Protein AF-A0A961C989-F1 (afdb_monomer_lite)

pLDDT: mean 87.4, std 11.3, range [44.47, 98.5]

Radius of gyration: 18.82 Å; chains: 1; bounding box: 36×38×52 Å

Secondary structure (DSSP, 8-state):
-EEEETTEEEE----PPPPGGGBHHHHHHTS---TT-HHHHHHHHHHHHH-SSSB-----GGGEEEETTEEEE---SPP-BB-TTS-B-S-HHHHHTTS-HHHHHHHHHHTHHHHHHHTTSHHHHHHHHHHHHHHTT-GGGHHHHHHHHTTT-SSPP-HHHHHHHHHHHHHHHHHHHHHHHHHHHHHHHTS-----SPPP-----

Foldseek 3Di:
DWDDDPPDTDDDDDDDDDDPCQQQLNVLVPDAAALVPLLLLVLLVCLLVAFDLFFFDQSASRQWGADPSDIDGHDPDDTFTADPVSHTPDDCVVVLVLFDPVCSVVCVVPPVSVVSSLRRDSLSSLLNNLLSCVLSVNVSNSVSSQSNNQVRDPPRDDPVSSVVCNVVVVVVVVVVLVRSVVVCCCCCPPVVHDNPDDRDDDRDD

Structure (mmCIF, N/CA/C/O backbone):
data_AF-A0A961C989-F1
#
_entry.id   AF-A0A961C989-F1
#
loop_
_atom_site.group_PDB
_atom_site.id
_atom_site.type_symbol
_atom_site.label_atom_id
_atom_site.label_alt_id
_atom_site.label_comp_id
_atom_site.label_asym_id
_atom_site.label_entity_id
_atom_site.label_seq_id
_atom_site.pdbx_PDB_ins_code
_atom_site.Cartn_x
_atom_site.Cartn_y
_atom_site.Cartn_z
_atom_site.occupancy
_atom_site.B_iso_or_equiv
_atom_site.auth_seq_id
_atom_site.auth_comp_id
_atom_site.auth_asym_id
_atom_site.auth_atom_id
_atom_site.pdbx_PDB_model_num
ATOM 1 N N . HIS A 1 1 ? -16.285 -19.530 11.565 1.00 51.91 1 HIS A N 1
ATOM 2 C CA . HIS A 1 1 ? -16.830 -20.284 12.720 1.00 51.91 1 HIS A CA 1
ATOM 3 C C . HIS A 1 1 ? -17.101 -19.344 13.883 1.00 51.91 1 HIS A C 1
ATOM 5 O O . HIS A 1 1 ? -16.385 -18.359 14.015 1.00 51.91 1 HIS A O 1
ATOM 11 N N . ILE A 1 2 ? -18.116 -19.632 14.699 1.00 50.09 2 ILE A N 1
ATOM 12 C CA . ILE A 1 2 ? -18.390 -18.920 15.951 1.00 50.09 2 ILE A CA 1
ATOM 13 C C . ILE A 1 2 ? -18.036 -19.863 17.101 1.00 50.09 2 ILE A C 1
ATOM 15 O O . ILE A 1 2 ? -18.570 -20.969 17.153 1.00 50.09 2 ILE A O 1
ATOM 19 N N . LEU A 1 3 ? -17.128 -19.448 17.984 1.00 51.12 3 LEU A N 1
ATOM 20 C CA . LEU A 1 3 ? -16.905 -20.122 19.263 1.00 51.12 3 LEU A CA 1
ATOM 21 C C . LEU A 1 3 ? -17.645 -19.335 20.346 1.00 51.12 3 LEU A C 1
ATOM 23 O O . LEU A 1 3 ? -17.429 -18.129 20.488 1.00 51.12 3 LEU A O 1
ATOM 27 N N . ASP A 1 4 ? -18.521 -20.028 21.067 1.00 44.47 4 ASP A N 1
ATOM 28 C CA . ASP A 1 4 ? -19.227 -19.505 22.232 1.00 44.47 4 ASP A CA 1
ATOM 29 C C . ASP A 1 4 ? -18.362 -19.770 23.472 1.00 44.47 4 ASP A C 1
ATOM 31 O O . ASP A 1 4 ? -18.303 -20.885 23.995 1.00 44.47 4 ASP A O 1
ATOM 35 N N . GLY A 1 5 ? -17.577 -18.771 23.873 1.00 48.69 5 GLY A N 1
ATOM 36 C CA . GLY A 1 5 ? -16.991 -18.752 25.211 1.00 48.69 5 GLY A CA 1
ATOM 37 C C . GLY A 1 5 ? -18.054 -18.239 26.171 1.00 48.69 5 GLY A C 1
ATOM 38 O O . GLY A 1 5 ? -18.804 -17.364 25.773 1.00 48.69 5 GLY A O 1
ATOM 39 N N . GLN A 1 6 ? -18.091 -18.734 27.412 1.00 55.41 6 GLN A N 1
ATOM 40 C CA . GLN A 1 6 ? -19.195 -18.611 28.388 1.00 55.41 6 GLN A CA 1
ATOM 41 C C . GLN A 1 6 ? -19.873 -17.225 28.581 1.00 55.41 6 GLN A C 1
ATOM 43 O O . GLN A 1 6 ? -20.916 -17.193 29.217 1.00 55.41 6 GLN A O 1
ATOM 48 N N . ASP A 1 7 ? -19.349 -16.126 28.014 1.00 62.22 7 ASP A N 1
ATOM 49 C CA . ASP A 1 7 ? -19.983 -14.797 27.940 1.00 62.22 7 ASP A CA 1
ATOM 50 C C . ASP A 1 7 ? -19.721 -14.005 26.623 1.00 62.22 7 ASP A C 1
ATOM 52 O O . ASP A 1 7 ? -20.137 -12.845 26.504 1.00 62.22 7 ASP A O 1
ATOM 56 N N . HIS A 1 8 ? -19.012 -14.556 25.623 1.00 57.50 8 HIS A N 1
ATOM 57 C CA . HIS A 1 8 ? -18.583 -13.829 24.415 1.00 57.50 8 HIS A CA 1
ATOM 58 C C . HIS A 1 8 ? -18.605 -14.685 23.136 1.00 57.50 8 HIS A C 1
ATOM 60 O O . HIS A 1 8 ? -17.952 -15.725 23.041 1.00 57.50 8 HIS A O 1
ATOM 66 N N . VAL A 1 9 ? -19.247 -14.146 22.097 1.00 73.25 9 VAL A N 1
ATOM 67 C CA . VAL A 1 9 ? -19.237 -14.676 20.727 1.00 73.25 9 VAL A CA 1
ATOM 68 C C . VAL A 1 9 ? -17.989 -14.179 19.996 1.00 73.25 9 VAL A C 1
ATOM 70 O O . VAL A 1 9 ? -17.842 -12.978 19.767 1.00 73.25 9 VAL A O 1
ATOM 73 N N . THR A 1 10 ? -17.100 -15.094 19.595 1.00 71.31 10 THR A N 1
ATOM 74 C CA . THR A 1 10 ? -15.957 -14.764 18.723 1.00 71.31 10 THR A CA 1
ATOM 75 C C . THR A 1 10 ? -16.182 -15.324 17.326 1.00 71.31 10 THR A C 1
ATOM 77 O O . THR A 1 10 ? -16.310 -16.537 17.153 1.00 71.31 10 THR A O 1
ATOM 80 N N . ALA A 1 11 ? -16.218 -14.442 16.327 1.00 68.69 11 ALA A N 1
ATOM 81 C CA . ALA A 1 11 ? -16.316 -14.818 14.923 1.00 68.69 11 ALA A CA 1
ATOM 82 C C . ALA A 1 11 ? -14.920 -14.974 14.303 1.00 68.69 11 ALA A C 1
ATOM 84 O O . ALA A 1 11 ? -14.061 -14.109 14.454 1.00 68.69 11 ALA A O 1
ATOM 85 N N . TYR A 1 12 ? -14.724 -16.068 13.569 1.00 68.62 12 TYR A N 1
ATOM 86 C CA . TYR A 1 12 ? -13.520 -16.347 12.791 1.00 68.62 12 TYR A CA 1
ATOM 87 C C . TYR A 1 12 ? -13.866 -16.472 11.312 1.00 68.62 12 TYR A C 1
ATOM 89 O O . TYR A 1 12 ? -14.785 -17.223 10.955 1.00 68.62 12 TYR A O 1
ATOM 97 N N . VAL A 1 13 ? -13.082 -15.802 10.469 1.00 68.19 13 VAL A N 1
ATOM 98 C CA . VAL A 1 13 ? -13.033 -16.064 9.028 1.00 68.19 13 VAL A CA 1
ATOM 99 C C . VAL A 1 13 ? -12.178 -17.309 8.817 1.00 68.19 13 VAL A C 1
ATOM 101 O O . VAL A 1 13 ? -11.058 -17.383 9.316 1.00 68.19 13 VAL A O 1
ATOM 104 N N . VAL A 1 14 ? -12.725 -18.305 8.121 1.00 74.50 14 VAL A N 1
ATOM 105 C CA . VAL A 1 14 ? -11.988 -19.508 7.719 1.00 74.50 14 VAL A CA 1
ATOM 106 C C . VAL A 1 14 ? -12.032 -19.595 6.210 1.00 74.50 14 VAL A C 1
ATOM 108 O O . VAL A 1 14 ? -13.108 -19.547 5.620 1.00 74.50 14 VAL A O 1
ATOM 111 N N . GLN A 1 15 ? -10.854 -19.712 5.613 1.00 70.69 15 GLN A N 1
ATOM 112 C CA . GLN A 1 15 ? -10.662 -19.858 4.180 1.00 70.69 15 GLN A CA 1
ATOM 113 C C . GLN A 1 15 ? -9.766 -21.073 3.909 1.00 70.69 15 GLN A C 1
ATOM 115 O O . GLN A 1 15 ? -8.996 -21.456 4.798 1.00 70.69 15 GLN A O 1
ATOM 120 N N . PRO A 1 16 ? -9.856 -21.693 2.719 1.00 75.00 16 PRO A N 1
ATOM 121 C CA . PRO A 1 16 ? -8.911 -22.722 2.306 1.00 75.00 16 PRO A CA 1
ATOM 122 C C . PRO A 1 16 ? -7.470 -22.228 2.438 1.00 75.00 16 PRO A C 1
ATOM 124 O O . PRO A 1 16 ? -7.172 -21.073 2.128 1.00 75.00 16 PRO A O 1
ATOM 127 N N . VAL A 1 17 ? -6.584 -23.109 2.899 1.00 78.06 17 VAL A N 1
ATOM 128 C CA . VAL A 1 17 ? -5.151 -22.816 2.941 1.00 78.06 17 VAL A CA 1
ATOM 129 C C . VAL A 1 17 ? -4.661 -22.730 1.500 1.00 78.06 17 VAL A C 1
ATOM 131 O O . VAL A 1 17 ? -4.827 -23.674 0.729 1.00 78.06 17 VAL A O 1
ATOM 134 N N . LEU A 1 18 ? -4.112 -21.576 1.137 1.00 82.69 18 LEU A N 1
ATOM 135 C CA . LEU A 1 18 ? -3.422 -21.383 -0.130 1.00 82.69 18 LEU A CA 1
ATOM 136 C C . LEU A 1 18 ? -1.988 -21.877 0.018 1.00 82.69 18 LEU A C 1
ATOM 138 O O . LEU A 1 18 ? -1.440 -21.859 1.121 1.00 82.69 18 LEU A O 1
ATOM 142 N N . ASP A 1 19 ? -1.402 -22.321 -1.088 1.00 89.19 19 ASP A N 1
ATOM 143 C CA . ASP A 1 19 ? -0.002 -22.720 -1.099 1.00 89.19 19 ASP A CA 1
ATOM 144 C C . ASP A 1 19 ? 0.877 -21.518 -0.730 1.00 89.19 19 ASP A C 1
ATOM 146 O O . ASP A 1 19 ? 0.801 -20.467 -1.372 1.00 89.19 19 ASP A O 1
ATOM 150 N N . SER A 1 20 ? 1.689 -21.654 0.317 1.00 88.88 20 SER A N 1
ATOM 151 C CA . SER A 1 20 ? 2.532 -20.565 0.806 1.00 88.88 20 SER A CA 1
ATOM 152 C C . SER A 1 20 ? 3.548 -20.110 -0.234 1.00 88.88 20 SER A C 1
ATOM 154 O O . SER A 1 20 ? 3.831 -18.919 -0.300 1.00 88.88 20 SER A O 1
ATOM 156 N N . GLU A 1 21 ? 4.041 -21.020 -1.079 1.00 92.62 21 GLU A N 1
ATOM 157 C CA . GLU A 1 21 ? 5.010 -20.688 -2.135 1.00 92.62 21 GLU A CA 1
ATOM 158 C C . GLU A 1 21 ? 4.393 -19.816 -3.236 1.00 92.62 21 GLU A C 1
ATOM 160 O O . GLU A 1 21 ? 5.104 -19.125 -3.960 1.00 92.62 21 GLU A O 1
ATOM 165 N N . SER A 1 22 ? 3.060 -19.794 -3.325 1.00 94.00 22 SER A N 1
ATOM 166 C CA . SER A 1 22 ? 2.324 -18.973 -4.286 1.00 94.00 22 SER A CA 1
ATOM 167 C C . SER A 1 22 ? 2.002 -17.561 -3.797 1.00 94.00 22 SER A C 1
ATOM 169 O O . SER A 1 22 ? 1.466 -16.755 -4.561 1.00 94.00 22 SER A O 1
ATOM 171 N N . LEU A 1 23 ? 2.287 -17.242 -2.531 1.00 95.00 23 LEU A N 1
ATOM 172 C CA . LEU A 1 23 ? 2.067 -15.905 -1.980 1.00 95.00 23 LEU A CA 1
ATOM 173 C C . LEU A 1 23 ? 3.038 -14.914 -2.622 1.00 95.00 23 LEU A C 1
ATOM 175 O O . LEU A 1 23 ? 4.223 -15.207 -2.758 1.00 95.00 23 LEU A O 1
ATOM 179 N N . GLY A 1 24 ? 2.560 -13.713 -2.953 1.00 95.75 24 GLY A N 1
ATOM 180 C CA . GLY A 1 24 ? 3.344 -12.687 -3.643 1.00 95.75 24 GLY A CA 1
ATOM 181 C C . GLY A 1 24 ? 4.754 -12.466 -3.071 1.00 95.75 24 GLY A C 1
ATOM 182 O O . GLY A 1 24 ? 5.709 -12.493 -3.848 1.00 95.75 24 GLY A O 1
ATOM 183 N N . PRO A 1 25 ? 4.935 -12.312 -1.741 1.00 96.12 25 PRO A N 1
ATOM 184 C CA . PRO A 1 25 ? 6.263 -12.168 -1.158 1.00 96.12 25 PRO A CA 1
ATOM 185 C C . PRO A 1 25 ? 7.167 -13.379 -1.410 1.00 96.12 25 PRO A C 1
ATOM 187 O O . PRO A 1 25 ? 8.328 -13.196 -1.754 1.00 96.12 25 PRO A O 1
ATOM 190 N N . GLU A 1 26 ? 6.650 -14.602 -1.266 1.00 96.25 26 GLU A N 1
ATOM 191 C CA . GLU A 1 26 ? 7.424 -15.835 -1.471 1.00 96.25 26 GLU A CA 1
ATOM 192 C C . GLU A 1 26 ? 7.796 -16.034 -2.941 1.00 96.25 26 GLU A C 1
ATOM 194 O O . GLU A 1 26 ? 8.931 -16.397 -3.246 1.00 96.25 26 GLU A O 1
ATOM 199 N N . VAL A 1 27 ? 6.894 -15.698 -3.865 1.00 96.62 27 VAL A N 1
ATOM 200 C CA . VAL A 1 27 ? 7.185 -15.708 -5.305 1.00 96.62 27 VAL A CA 1
ATOM 201 C C . VAL A 1 27 ? 8.369 -14.792 -5.622 1.00 96.62 27 VAL A C 1
ATOM 203 O O . VAL A 1 27 ? 9.297 -15.212 -6.308 1.00 96.62 27 VAL A O 1
ATOM 206 N N . LEU A 1 28 ? 8.382 -13.569 -5.079 1.00 97.19 28 LEU A N 1
ATOM 207 C CA . LEU A 1 28 ? 9.495 -12.635 -5.278 1.00 97.19 28 LEU A CA 1
ATOM 208 C C . LEU A 1 28 ? 10.781 -13.081 -4.563 1.00 97.19 28 LEU A C 1
ATOM 210 O O . LEU A 1 28 ? 11.864 -12.908 -5.114 1.00 97.19 28 LEU A O 1
ATOM 214 N N . ARG A 1 29 ? 10.699 -13.676 -3.363 1.00 96.50 29 ARG A N 1
ATOM 215 C CA . ARG A 1 29 ? 11.878 -14.211 -2.644 1.00 96.50 29 ARG A CA 1
ATOM 216 C C . ARG A 1 29 ? 12.577 -15.329 -3.416 1.00 96.50 29 ARG A C 1
ATOM 218 O O . ARG A 1 29 ? 13.791 -15.466 -3.304 1.00 96.50 29 ARG A O 1
ATOM 225 N N . ASN A 1 30 ? 11.821 -16.106 -4.186 1.00 95.75 30 ASN A N 1
ATOM 226 C CA . ASN A 1 30 ? 12.327 -17.244 -4.952 1.00 95.75 30 ASN A CA 1
ATOM 227 C C . ASN A 1 30 ? 12.752 -16.890 -6.389 1.00 95.75 30 ASN A C 1
ATOM 229 O O . ASN A 1 30 ? 13.141 -17.783 -7.140 1.00 95.75 30 ASN A O 1
ATOM 233 N N . CYS A 1 31 ? 12.697 -15.611 -6.773 1.00 95.81 31 CYS A N 1
ATOM 234 C CA . CYS A 1 31 ? 13.068 -15.129 -8.102 1.00 95.81 31 CYS A CA 1
ATOM 235 C C . CYS A 1 31 ? 14.134 -14.027 -8.024 1.00 95.81 31 CYS A C 1
ATOM 237 O O . CYS A 1 31 ? 14.336 -13.397 -6.985 1.00 95.81 31 CYS A O 1
ATOM 239 N N . GLU A 1 32 ? 14.799 -13.761 -9.147 1.00 97.06 32 GLU A N 1
ATOM 240 C CA . GLU A 1 32 ? 15.680 -12.598 -9.276 1.00 97.06 32 GLU A CA 1
ATOM 241 C C . GLU A 1 32 ? 14.869 -11.338 -9.628 1.00 97.06 32 GLU A C 1
ATOM 243 O O . GLU A 1 32 ? 13.898 -11.440 -10.385 1.00 97.06 32 GLU A O 1
ATOM 248 N N . PRO A 1 33 ? 15.252 -10.149 -9.117 1.00 98.00 33 PRO A N 1
ATOM 249 C CA . PRO A 1 33 ? 14.583 -8.898 -9.453 1.00 98.00 33 PRO A CA 1
ATOM 250 C C . PRO A 1 33 ? 14.550 -8.625 -10.961 1.00 98.00 33 PRO A C 1
ATOM 252 O O . PRO A 1 33 ? 15.584 -8.414 -11.591 1.00 98.00 33 PRO A O 1
ATOM 255 N N . ASP A 1 34 ? 13.344 -8.549 -11.517 1.00 98.00 34 ASP A N 1
ATOM 256 C CA . ASP A 1 34 ? 13.101 -8.241 -12.927 1.00 98.00 34 ASP A CA 1
ATOM 257 C C . ASP A 1 34 ? 11.863 -7.346 -13.064 1.00 98.00 34 ASP A C 1
ATOM 259 O O . ASP A 1 34 ? 10.804 -7.626 -12.503 1.00 98.00 34 ASP A O 1
ATOM 263 N N . ALA A 1 35 ? 11.993 -6.250 -13.813 1.00 97.00 35 ALA A N 1
ATOM 264 C CA . ALA A 1 35 ? 10.892 -5.328 -14.079 1.00 97.00 35 ALA A CA 1
ATOM 265 C C . ALA A 1 35 ? 9.811 -5.941 -14.986 1.00 97.00 35 ALA A C 1
ATOM 267 O O . ALA A 1 35 ? 8.672 -5.479 -14.961 1.00 97.00 35 ALA A O 1
ATOM 268 N N . GLU A 1 36 ? 10.155 -6.965 -15.773 1.00 97.44 36 GLU A N 1
ATOM 269 C CA . GLU A 1 36 ? 9.202 -7.744 -16.572 1.00 97.44 36 GLU A CA 1
ATOM 270 C C . GLU A 1 36 ? 8.579 -8.904 -15.794 1.00 97.44 36 GLU A C 1
ATOM 272 O O . GLU A 1 36 ? 7.777 -9.650 -16.361 1.00 97.44 36 GLU A O 1
ATOM 277 N N . HIS A 1 37 ? 8.930 -9.088 -14.514 1.00 97.50 37 HIS A N 1
ATOM 278 C CA . HIS A 1 37 ? 8.437 -10.227 -13.754 1.00 97.50 37 HIS A CA 1
ATOM 279 C C . HIS A 1 37 ? 6.893 -10.251 -13.775 1.00 97.50 37 HIS A C 1
ATOM 281 O O . HIS A 1 37 ? 6.266 -9.267 -13.357 1.00 97.50 37 HIS A O 1
ATOM 287 N N . PRO A 1 38 ? 6.254 -11.365 -14.195 1.00 96.75 38 PRO A N 1
ATOM 288 C CA . PRO A 1 38 ? 4.811 -11.417 -14.443 1.00 96.75 38 PRO A CA 1
ATOM 289 C C . PRO A 1 38 ? 3.942 -10.955 -13.269 1.00 96.75 38 PRO A C 1
ATOM 291 O O . PRO A 1 38 ? 2.926 -10.296 -13.476 1.00 96.75 38 PRO A O 1
ATOM 294 N N . LEU A 1 39 ? 4.363 -11.237 -12.030 1.00 97.19 39 LEU A N 1
ATOM 295 C CA . LEU A 1 39 ? 3.682 -10.753 -10.825 1.00 97.19 39 LEU A CA 1
ATOM 296 C C . LEU A 1 39 ? 3.631 -9.217 -10.745 1.00 97.19 39 LEU A C 1
ATOM 298 O O . LEU A 1 39 ? 2.568 -8.664 -10.477 1.00 97.19 39 LEU A O 1
ATOM 302 N N . LEU A 1 40 ? 4.748 -8.518 -10.989 1.00 97.62 40 LEU A N 1
ATOM 303 C CA . LEU A 1 40 ? 4.795 -7.054 -10.899 1.00 97.62 40 LEU A CA 1
ATOM 304 C C . LEU A 1 40 ? 3.919 -6.412 -11.971 1.00 97.62 40 LEU A C 1
ATOM 306 O O . LEU A 1 40 ? 3.135 -5.512 -11.672 1.00 97.62 40 LEU A O 1
ATOM 310 N N . VAL A 1 41 ? 4.028 -6.914 -13.204 1.00 97.19 41 VAL A N 1
ATOM 311 C CA . VAL A 1 41 ? 3.226 -6.454 -14.342 1.00 97.19 41 VAL A CA 1
ATOM 312 C C . VAL A 1 41 ? 1.741 -6.670 -14.057 1.00 97.19 41 VAL A C 1
ATOM 314 O O . VAL A 1 41 ? 0.947 -5.739 -14.171 1.00 97.19 41 VAL A O 1
ATOM 317 N N . ALA A 1 42 ? 1.361 -7.862 -13.590 1.00 97.06 42 AL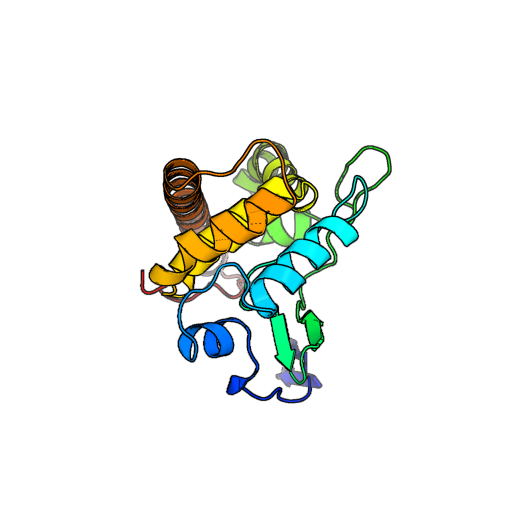A A N 1
ATOM 318 C CA . ALA A 1 42 ? -0.029 -8.177 -13.287 1.00 97.06 42 ALA A CA 1
ATOM 319 C C . ALA A 1 42 ? -0.598 -7.322 -12.143 1.00 97.06 42 ALA A C 1
ATOM 321 O O . ALA A 1 42 ? -1.768 -6.930 -12.209 1.00 97.06 42 ALA A O 1
ATOM 322 N N . ILE A 1 43 ? 0.192 -7.024 -11.103 1.00 97.31 43 ILE A N 1
ATOM 323 C CA . ILE A 1 43 ? -0.222 -6.122 -10.016 1.00 97.31 43 ILE A CA 1
ATOM 324 C C . ILE A 1 43 ? -0.423 -4.709 -10.565 1.00 97.31 43 ILE A C 1
ATOM 326 O O . ILE A 1 43 ? -1.488 -4.130 -10.349 1.00 97.31 43 ILE A O 1
ATOM 330 N N . ALA A 1 44 ? 0.543 -4.179 -11.321 1.00 97.50 44 ALA A N 1
ATOM 331 C CA . ALA A 1 44 ? 0.452 -2.847 -11.911 1.00 97.50 44 ALA A CA 1
ATOM 332 C C . ALA A 1 44 ? -0.787 -2.703 -12.810 1.00 97.50 44 ALA A C 1
ATOM 334 O O . ALA A 1 44 ? -1.588 -1.784 -12.626 1.00 97.50 44 ALA A O 1
ATOM 335 N N . ASP A 1 45 ? -1.025 -3.672 -13.693 1.00 96.75 45 ASP A N 1
ATOM 336 C CA . ASP A 1 45 ? -2.211 -3.715 -14.551 1.00 96.75 45 ASP A CA 1
ATOM 337 C C . ASP A 1 45 ? -3.517 -3.826 -13.753 1.00 96.75 45 ASP A C 1
ATOM 339 O O . ASP A 1 45 ? -4.560 -3.305 -14.156 1.00 96.75 45 ASP A O 1
ATOM 343 N N . SER A 1 46 ? -3.506 -4.540 -12.628 1.00 96.38 46 SER A N 1
ATOM 344 C CA . SER A 1 46 ? -4.687 -4.676 -11.768 1.00 96.38 46 SER A CA 1
ATOM 345 C C . SER A 1 46 ? -5.007 -3.375 -11.042 1.00 96.38 46 SER A C 1
ATOM 347 O O . SER A 1 46 ? -6.180 -3.015 -10.957 1.00 96.38 46 SER A O 1
ATOM 349 N N . VAL A 1 47 ? -3.989 -2.630 -10.603 1.00 96.75 47 VAL A N 1
ATOM 350 C CA . VAL A 1 47 ? -4.154 -1.295 -10.013 1.00 96.75 47 VAL A CA 1
ATOM 351 C C . VAL A 1 47 ? -4.792 -0.340 -11.018 1.00 96.75 47 VAL A C 1
ATOM 353 O O . VAL A 1 47 ? -5.811 0.265 -10.702 1.00 96.75 47 VAL A O 1
ATOM 356 N N . ILE A 1 48 ? -4.278 -0.258 -12.249 1.00 96.94 48 ILE A N 1
ATOM 357 C CA . ILE A 1 48 ? -4.842 0.630 -13.283 1.00 96.94 48 ILE A CA 1
ATOM 358 C C . ILE A 1 48 ? -6.288 0.273 -13.634 1.00 96.94 48 ILE A C 1
ATOM 360 O O . ILE A 1 48 ? -7.103 1.158 -13.869 1.00 96.94 48 ILE A O 1
ATOM 364 N N . ARG A 1 49 ? -6.621 -1.021 -13.681 1.00 95.56 49 ARG A N 1
ATOM 365 C CA . ARG A 1 49 ? -7.980 -1.473 -14.016 1.00 95.56 49 ARG A CA 1
ATOM 366 C C . ARG A 1 49 ? -8.988 -1.295 -12.883 1.00 95.56 49 ARG A C 1
ATOM 368 O O . ARG A 1 49 ? -10.182 -1.297 -13.161 1.00 95.56 49 ARG A O 1
ATOM 375 N N . THR A 1 50 ? -8.522 -1.207 -11.639 1.00 94.19 50 THR A N 1
ATOM 376 C CA . THR A 1 50 ? -9.390 -1.209 -10.452 1.00 94.19 50 THR A CA 1
ATOM 377 C C . THR A 1 50 ? -9.524 0.170 -9.828 1.00 94.19 50 THR A C 1
ATOM 379 O O . THR A 1 50 ? -10.590 0.498 -9.319 1.00 94.19 50 THR A O 1
ATOM 382 N N . CYS A 1 51 ? -8.461 0.968 -9.821 1.00 94.56 51 CYS A N 1
ATOM 383 C CA . CYS A 1 51 ? -8.463 2.261 -9.154 1.00 94.56 51 CYS A CA 1
ATOM 384 C C . CYS A 1 51 ? -9.087 3.334 -10.049 1.00 94.56 51 CYS A C 1
ATOM 386 O O . CYS A 1 51 ? -8.571 3.632 -11.127 1.00 94.56 51 CYS A O 1
ATOM 388 N N . ASP A 1 52 ? -10.179 3.931 -9.578 1.00 92.56 52 ASP A N 1
ATOM 389 C CA . ASP A 1 52 ? -10.866 5.041 -10.231 1.00 92.56 52 ASP A CA 1
ATOM 390 C C . ASP A 1 52 ? -11.472 6.012 -9.194 1.00 92.56 52 ASP A C 1
ATOM 392 O O . ASP A 1 52 ? -11.130 6.005 -8.011 1.00 92.56 52 ASP A O 1
ATOM 396 N N . GLU A 1 53 ? -12.367 6.903 -9.621 1.00 90.69 53 GLU A N 1
ATOM 397 C CA . GLU A 1 53 ? -13.006 7.880 -8.729 1.00 90.69 53 GLU A CA 1
ATOM 398 C C . GLU A 1 53 ? -13.845 7.239 -7.604 1.00 90.69 53 GLU A C 1
ATOM 400 O O . GLU A 1 53 ? -14.066 7.867 -6.562 1.00 90.69 53 GLU A O 1
ATOM 405 N N . ARG A 1 54 ? -14.299 5.998 -7.810 1.00 92.38 54 ARG A N 1
ATOM 406 C CA . ARG A 1 54 ? -15.269 5.251 -7.004 1.00 92.38 54 ARG A CA 1
ATOM 407 C C . ARG A 1 54 ? -14.697 3.997 -6.358 1.00 92.38 54 ARG A C 1
ATOM 409 O O . ARG A 1 54 ? -15.299 3.517 -5.395 1.00 92.38 54 ARG A O 1
ATOM 416 N N . THR A 1 55 ? -13.580 3.469 -6.839 1.00 93.00 55 THR A N 1
ATOM 417 C CA . THR A 1 55 ? -12.950 2.253 -6.315 1.00 93.00 55 THR A CA 1
ATOM 418 C C . THR A 1 55 ? -11.467 2.458 -6.041 1.00 93.00 55 THR A C 1
ATOM 420 O O . THR A 1 55 ? -10.752 3.110 -6.794 1.00 93.00 55 THR A O 1
ATOM 423 N N . GLY A 1 56 ? -11.003 1.894 -4.930 1.00 92.25 56 GLY A N 1
ATOM 424 C CA . GLY A 1 56 ? -9.595 1.821 -4.563 1.00 92.25 56 GLY A CA 1
ATOM 425 C C . GLY A 1 56 ? -9.151 0.386 -4.313 1.00 92.25 56 GLY A C 1
ATOM 426 O O . GLY A 1 56 ? -9.975 -0.530 -4.242 1.00 92.25 56 GLY A O 1
ATOM 427 N N . LEU A 1 57 ? -7.843 0.201 -4.169 1.00 92.62 57 LEU A N 1
ATOM 428 C CA . LEU A 1 57 ? -7.221 -1.109 -4.006 1.00 92.62 57 LEU A CA 1
ATOM 429 C C . LEU A 1 57 ? -6.028 -1.025 -3.051 1.00 92.62 57 LEU A C 1
ATOM 431 O O . LEU A 1 57 ? -5.142 -0.192 -3.237 1.00 92.62 57 LEU A O 1
ATOM 435 N N . ASP A 1 58 ? -5.965 -1.929 -2.072 1.00 92.94 58 ASP A N 1
ATOM 436 C CA . ASP A 1 58 ? -4.740 -2.162 -1.304 1.00 92.94 58 ASP A CA 1
ATOM 437 C C . ASP A 1 58 ? -3.879 -3.195 -2.038 1.00 92.94 58 ASP A C 1
ATOM 439 O O . ASP A 1 58 ? -4.088 -4.405 -1.921 1.00 92.94 58 ASP A O 1
ATOM 443 N N . ALA A 1 59 ? -2.926 -2.708 -2.829 1.00 94.62 59 ALA A N 1
ATOM 444 C CA . ALA A 1 59 ? -2.120 -3.531 -3.720 1.00 94.62 59 ALA A CA 1
ATOM 445 C C . ALA A 1 59 ? -0.848 -4.106 -3.077 1.00 94.62 59 ALA A C 1
ATOM 447 O O . ALA A 1 59 ? 0.017 -4.576 -3.816 1.00 94.62 59 ALA A O 1
ATOM 448 N N . GLN A 1 60 ? -0.711 -4.081 -1.745 1.00 94.75 60 GLN A N 1
ATOM 449 C CA . GLN A 1 60 ? 0.439 -4.669 -1.046 1.00 94.75 60 GLN A CA 1
ATOM 450 C C . GLN A 1 60 ? 0.740 -6.087 -1.530 1.00 94.75 60 GLN A C 1
ATOM 452 O O . GLN A 1 60 ? -0.170 -6.874 -1.783 1.00 94.75 60 GLN A O 1
ATOM 457 N N . VAL A 1 61 ? 2.027 -6.428 -1.656 1.00 95.69 61 VAL A N 1
ATOM 458 C CA . VAL A 1 61 ? 2.433 -7.687 -2.300 1.00 95.69 61 VAL A CA 1
ATOM 459 C C . VAL A 1 61 ? 1.888 -8.919 -1.560 1.00 95.69 61 VAL A C 1
ATOM 461 O O . VAL A 1 61 ? 1.567 -9.926 -2.186 1.00 95.69 61 VAL A O 1
ATOM 464 N N . SER A 1 62 ? 1.703 -8.821 -0.242 1.00 93.00 62 SER A N 1
ATOM 465 C CA . SER A 1 62 ? 1.127 -9.865 0.611 1.00 93.00 62 SER A CA 1
ATOM 466 C C . SER A 1 62 ? -0.377 -10.093 0.416 1.00 93.00 62 SER A C 1
ATOM 468 O O . SER A 1 62 ? -0.872 -11.145 0.818 1.00 93.00 62 SER A O 1
ATOM 470 N N . ASN A 1 63 ? -1.083 -9.189 -0.272 1.00 94.12 63 ASN A N 1
ATOM 471 C CA . ASN A 1 63 ? -2.491 -9.355 -0.646 1.00 94.12 63 ASN A CA 1
ATOM 472 C C . ASN A 1 63 ? -2.669 -10.133 -1.963 1.00 94.12 63 ASN A C 1
ATOM 474 O O . ASN A 1 63 ? -3.772 -10.181 -2.507 1.00 94.12 63 ASN A O 1
ATOM 478 N N . TRP A 1 64 ? -1.609 -10.733 -2.511 1.00 94.88 64 TRP A N 1
ATOM 479 C CA . TRP A 1 64 ? -1.664 -11.428 -3.795 1.00 94.88 64 TRP A CA 1
ATOM 480 C C . TRP A 1 64 ? -1.194 -12.874 -3.704 1.00 94.88 64 TRP A C 1
ATOM 482 O O . TRP A 1 64 ? -0.243 -13.207 -2.997 1.00 94.88 64 TRP A O 1
ATOM 492 N N . VAL A 1 65 ? -1.840 -13.724 -4.497 1.00 95.06 65 VAL A N 1
ATOM 493 C CA . VAL A 1 65 ? -1.351 -15.051 -4.876 1.00 95.06 65 VAL A CA 1
ATOM 494 C C . VAL A 1 65 ? -1.112 -15.094 -6.372 1.00 95.06 65 VAL A C 1
ATOM 496 O O . VAL A 1 65 ? -1.915 -14.579 -7.154 1.00 95.06 65 VAL A O 1
ATOM 499 N N . PHE A 1 66 ? -0.016 -15.734 -6.759 1.00 95.44 66 PHE A N 1
ATOM 500 C CA . PHE A 1 66 ? 0.395 -15.894 -8.140 1.00 95.44 66 PHE A CA 1
ATOM 501 C C . PHE A 1 66 ? 0.662 -17.369 -8.436 1.00 95.44 66 PHE A C 1
ATOM 503 O O . PHE A 1 66 ? 1.613 -17.963 -7.940 1.00 95.44 66 PHE A O 1
ATOM 510 N N . THR A 1 67 ? -0.218 -17.973 -9.232 1.00 90.44 67 THR A N 1
ATOM 511 C CA . THR A 1 67 ? -0.152 -19.392 -9.623 1.00 90.44 67 THR A CA 1
ATOM 512 C C . THR A 1 67 ? -0.519 -19.522 -11.088 1.00 90.44 67 THR A C 1
ATOM 514 O O . THR A 1 67 ? -1.520 -18.923 -11.482 1.00 90.44 67 THR A O 1
ATOM 517 N N . GLU A 1 68 ? 0.191 -20.347 -11.861 1.00 84.50 68 GLU A N 1
ATOM 518 C CA . GLU A 1 68 ? -0.160 -20.629 -13.268 1.00 84.50 68 GLU A CA 1
ATOM 519 C C . GLU A 1 68 ? -0.357 -19.341 -14.097 1.00 84.50 68 GLU A C 1
ATOM 521 O O . GLU A 1 68 ? -1.329 -19.210 -14.841 1.00 84.50 68 GLU A O 1
ATOM 526 N N . ASP A 1 69 ? 0.508 -18.344 -13.880 1.00 82.56 69 ASP A N 1
ATOM 527 C CA . ASP A 1 69 ? 0.431 -17.005 -14.486 1.00 82.56 69 ASP A CA 1
ATOM 528 C C . ASP A 1 69 ? -0.884 -16.246 -14.223 1.00 82.56 69 ASP A C 1
ATOM 530 O O . ASP A 1 69 ? -1.265 -15.325 -14.951 1.00 82.56 69 ASP A O 1
ATOM 534 N N . ARG A 1 70 ? -1.604 -16.615 -13.159 1.00 89.75 70 ARG A N 1
ATOM 535 C CA . ARG A 1 70 ? -2.836 -15.956 -12.723 1.00 89.75 70 ARG A CA 1
ATOM 536 C C . ARG A 1 70 ? -2.639 -15.268 -11.388 1.00 89.75 70 ARG A C 1
ATOM 538 O O . ARG A 1 70 ? -2.303 -15.900 -10.386 1.00 89.75 70 ARG A O 1
ATOM 545 N N . LEU A 1 71 ? -2.963 -13.981 -11.382 1.00 94.75 71 LEU A N 1
ATOM 546 C CA . LEU A 1 71 ? -3.015 -13.160 -10.185 1.00 94.75 71 LEU A CA 1
ATOM 547 C C . LEU A 1 71 ? -4.371 -13.319 -9.484 1.00 94.75 71 LEU A C 1
ATOM 549 O O . LEU A 1 71 ? -5.426 -13.206 -10.113 1.00 94.75 71 LEU A O 1
ATOM 553 N N . ARG A 1 72 ? -4.347 -13.571 -8.176 1.00 93.25 72 ARG A N 1
ATOM 554 C CA . ARG A 1 72 ? -5.533 -13.643 -7.315 1.00 93.25 72 ARG A CA 1
ATOM 555 C C . ARG A 1 72 ? -5.371 -12.684 -6.148 1.00 93.25 72 ARG A C 1
ATOM 557 O O . ARG A 1 72 ? -4.343 -12.709 -5.479 1.00 93.25 72 ARG A O 1
ATOM 564 N N . TYR A 1 73 ? -6.393 -11.869 -5.912 1.00 91.31 73 TYR A N 1
ATOM 565 C CA . TYR A 1 73 ? -6.416 -10.922 -4.803 1.00 91.31 73 TYR A CA 1
ATOM 566 C C . TYR A 1 73 ? -6.956 -11.574 -3.531 1.00 91.31 73 TYR A C 1
ATOM 568 O O . TYR A 1 73 ? -7.953 -12.300 -3.570 1.00 91.31 73 TYR A O 1
ATOM 576 N N . LEU A 1 74 ? -6.290 -11.307 -2.417 1.00 86.88 74 LEU A N 1
ATOM 577 C CA . LEU A 1 74 ? -6.553 -11.852 -1.096 1.00 86.88 74 LEU A CA 1
ATOM 578 C C . LEU A 1 74 ? -6.536 -10.711 -0.097 1.00 86.88 74 LEU A C 1
ATOM 580 O O . LEU A 1 74 ? -5.561 -10.503 0.619 1.00 86.88 74 LEU A O 1
ATOM 584 N N . ASP A 1 75 ? -7.641 -9.987 -0.043 1.00 81.06 75 ASP A N 1
ATOM 585 C CA . ASP A 1 75 ? -7.847 -9.000 0.995 1.00 81.06 75 ASP A CA 1
ATOM 586 C C . ASP A 1 75 ? -9.185 -9.249 1.683 1.00 81.06 75 ASP A C 1
ATOM 588 O O . ASP A 1 75 ? -10.233 -9.397 1.053 1.00 81.06 75 ASP A O 1
ATOM 592 N N . VAL A 1 76 ? -9.113 -9.352 3.006 1.00 74.50 76 VAL A N 1
ATOM 593 C CA . VAL A 1 76 ? -10.264 -9.518 3.896 1.00 74.50 76 VAL A CA 1
ATOM 594 C C . VAL A 1 76 ? -10.693 -8.187 4.514 1.00 74.50 76 VAL A C 1
ATOM 596 O O . VAL A 1 76 ? -11.570 -8.168 5.382 1.00 74.50 76 VAL A O 1
ATOM 599 N N . THR A 1 77 ? -10.064 -7.077 4.120 1.00 71.31 77 THR A N 1
ATOM 600 C CA . THR A 1 77 ? -10.475 -5.737 4.525 1.00 71.31 77 THR A CA 1
ATOM 601 C C . THR A 1 77 ? -11.793 -5.339 3.860 1.00 71.31 77 THR A C 1
ATOM 603 O O . THR A 1 77 ? -12.328 -6.007 2.971 1.00 71.31 77 THR A O 1
ATOM 606 N N . THR A 1 78 ? -12.377 -4.246 4.348 1.00 69.75 78 THR A N 1
ATOM 607 C CA . THR A 1 78 ? -13.595 -3.710 3.751 1.00 69.75 78 THR A CA 1
ATOM 608 C C . THR A 1 78 ? -13.273 -3.076 2.395 1.00 69.75 78 THR A C 1
ATOM 610 O O . THR A 1 78 ? -12.381 -2.226 2.348 1.00 69.75 78 THR A O 1
ATOM 613 N N . PRO A 1 79 ? -14.028 -3.393 1.322 1.00 75.56 79 PRO A N 1
ATOM 614 C CA 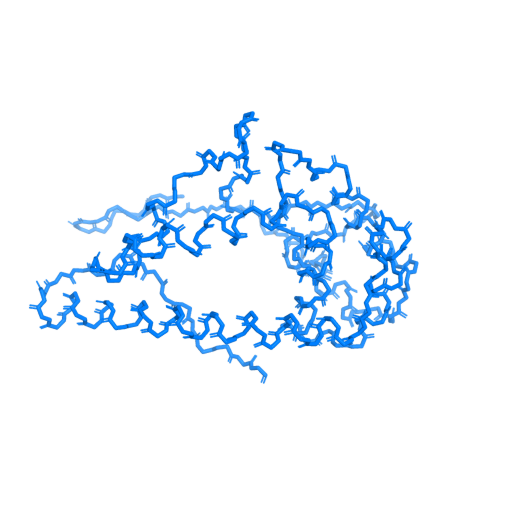. PRO A 1 79 ? -13.810 -2.810 0.003 1.00 75.56 79 PRO A CA 1
ATOM 615 C C . PRO A 1 79 ? -13.718 -1.283 0.043 1.00 75.56 79 PRO A C 1
ATOM 617 O O . PRO A 1 79 ? -14.605 -0.603 0.573 1.00 75.56 79 PRO A O 1
ATOM 620 N N . M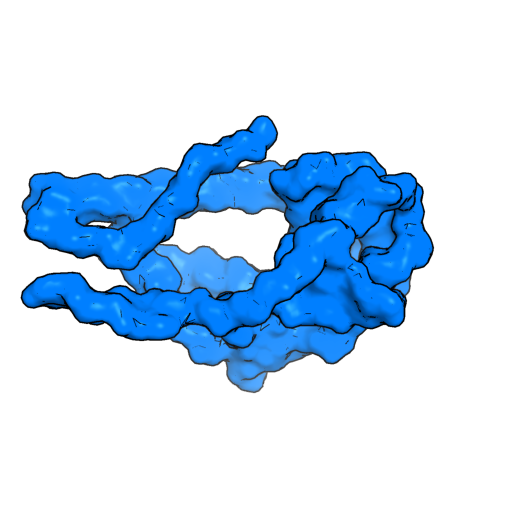ET A 1 80 ? -12.656 -0.737 -0.547 1.00 87.38 80 MET A N 1
ATOM 621 C CA . MET A 1 80 ? -12.433 0.703 -0.619 1.00 87.38 80 MET A CA 1
ATOM 622 C C . MET A 1 80 ? -13.282 1.286 -1.745 1.00 87.38 80 MET A C 1
ATOM 624 O O . MET A 1 80 ? -12.905 1.262 -2.913 1.00 87.38 80 MET A O 1
ATOM 628 N N . THR A 1 81 ? -14.465 1.776 -1.388 1.00 90.75 81 THR A N 1
ATOM 629 C CA . THR A 1 81 ? -15.420 2.362 -2.334 1.00 90.75 81 THR A CA 1
ATOM 630 C C . THR A 1 81 ? -15.792 3.780 -1.930 1.00 90.75 81 THR A C 1
ATOM 632 O O . THR A 1 81 ? -15.799 4.123 -0.742 1.00 90.75 81 THR A O 1
ATOM 635 N N . PHE A 1 82 ? -16.101 4.604 -2.927 1.00 90.56 82 PHE A N 1
ATOM 636 C CA . PHE A 1 82 ? -16.395 6.023 -2.776 1.00 90.56 82 PHE A CA 1
ATOM 637 C C . PHE A 1 82 ? -17.714 6.378 -3.466 1.00 90.56 82 PHE A C 1
ATOM 639 O O . PHE A 1 82 ? -18.109 5.781 -4.476 1.00 90.56 82 PHE A O 1
ATOM 646 N N . ASP A 1 83 ? -18.420 7.344 -2.888 1.00 91.06 83 ASP A N 1
ATOM 647 C CA . ASP A 1 83 ? -19.588 7.951 -3.518 1.00 91.06 83 ASP A CA 1
ATOM 648 C C . ASP A 1 83 ? -19.176 8.921 -4.651 1.00 91.06 83 ASP A C 1
ATOM 650 O O . ASP A 1 83 ? -17.986 9.196 -4.828 1.00 91.06 83 ASP A O 1
ATOM 654 N N . PRO A 1 84 ? -20.133 9.438 -5.448 1.00 90.75 84 PRO A N 1
ATOM 655 C CA . PRO A 1 84 ? -19.835 10.400 -6.513 1.00 90.75 84 PRO A CA 1
ATOM 656 C C . PRO A 1 84 ? -19.176 11.709 -6.046 1.00 90.75 84 PRO A C 1
ATOM 658 O O . PRO A 1 84 ? -18.564 12.391 -6.860 1.00 90.75 84 PRO A O 1
ATOM 661 N N . ASP A 1 85 ? -19.272 12.054 -4.759 1.00 87.56 85 ASP A N 1
ATOM 662 C CA . ASP A 1 85 ? -18.620 13.228 -4.166 1.00 87.56 85 ASP A CA 1
ATOM 663 C C . ASP A 1 85 ? -17.200 12.900 -3.650 1.00 87.56 85 ASP A C 1
ATOM 665 O O . ASP A 1 85 ? -16.505 13.753 -3.087 1.00 87.56 85 ASP A O 1
ATOM 669 N N . GLY A 1 86 ? -16.739 11.657 -3.838 1.00 83.94 86 GLY A N 1
ATOM 670 C CA . GLY A 1 86 ? -15.425 11.174 -3.427 1.00 83.94 86 GLY A CA 1
ATOM 671 C C . GLY A 1 86 ? -15.313 10.851 -1.938 1.00 83.94 86 GLY A C 1
ATOM 672 O O . GLY A 1 86 ? -14.198 10.718 -1.423 1.00 83.94 86 GLY A O 1
ATOM 673 N N . LYS A 1 87 ? -16.432 10.733 -1.220 1.00 86.12 87 LYS A N 1
ATOM 674 C CA . LYS A 1 87 ? -16.442 10.351 0.192 1.00 86.12 87 LYS A CA 1
ATOM 675 C C . LYS A 1 87 ? -16.370 8.824 0.318 1.00 86.12 87 LYS A C 1
ATOM 677 O O . LYS A 1 87 ? -17.112 8.124 -0.372 1.00 86.12 87 LYS A O 1
ATOM 682 N N . PRO A 1 88 ? -15.530 8.285 1.223 1.00 86.88 88 PRO A N 1
ATOM 683 C CA . PRO A 1 88 ? -15.514 6.854 1.500 1.00 86.88 88 PRO A CA 1
ATOM 684 C C . PRO A 1 88 ? -16.893 6.357 1.951 1.00 86.88 88 PRO A C 1
ATOM 686 O O . PRO A 1 88 ? -17.497 6.938 2.855 1.00 86.88 88 PRO A O 1
ATOM 689 N N . LEU A 1 89 ? -17.364 5.263 1.349 1.00 88.75 89 LEU A N 1
ATOM 690 C CA . LEU A 1 89 ? -18.570 4.538 1.773 1.00 88.75 89 LEU A CA 1
ATOM 691 C C . LEU A 1 89 ? -18.304 3.624 2.977 1.00 88.75 89 LEU A C 1
ATOM 693 O O . LEU A 1 89 ? -19.232 3.178 3.649 1.00 88.75 89 LEU A O 1
ATOM 697 N N . LEU A 1 90 ? -17.027 3.363 3.252 1.00 84.69 90 LEU A N 1
ATOM 698 C CA . LEU A 1 90 ? -16.557 2.693 4.452 1.00 84.69 90 LEU A CA 1
ATOM 699 C C . LEU A 1 90 ? -16.881 3.518 5.701 1.00 84.69 90 LEU A C 1
ATOM 701 O O . LEU A 1 90 ? -16.558 4.705 5.774 1.00 84.69 90 LEU A O 1
ATOM 705 N N . ASP A 1 91 ? -17.442 2.864 6.717 1.00 84.75 91 ASP A N 1
ATOM 706 C CA . ASP A 1 91 ? -17.622 3.476 8.029 1.00 84.75 91 ASP A CA 1
ATOM 707 C C . ASP A 1 91 ? -16.265 3.662 8.733 1.00 84.75 91 ASP A C 1
ATOM 709 O O . ASP A 1 91 ? -15.695 2.743 9.331 1.00 84.75 91 ASP A O 1
ATOM 713 N N . LEU A 1 92 ? -15.737 4.885 8.650 1.00 82.25 92 LEU A N 1
ATOM 714 C CA . LEU A 1 92 ? -14.467 5.265 9.264 1.00 82.25 92 LEU A CA 1
ATOM 715 C C . LEU A 1 92 ? -14.528 5.242 10.798 1.00 82.25 92 LEU A C 1
ATOM 717 O O . LEU A 1 92 ? -13.482 5.092 11.438 1.00 82.25 92 LEU A O 1
ATOM 721 N N . ASP A 1 93 ? -15.716 5.332 11.408 1.00 82.75 93 ASP A N 1
ATOM 722 C CA . ASP A 1 93 ? -15.852 5.319 12.866 1.00 82.75 93 ASP A CA 1
ATOM 723 C C . ASP A 1 93 ? -15.435 3.969 13.459 1.00 82.75 93 ASP A C 1
ATOM 725 O O . ASP A 1 93 ? -14.893 3.927 14.569 1.00 82.75 93 ASP A O 1
ATOM 729 N N . VAL A 1 94 ? -15.572 2.878 12.696 1.00 81.56 94 VAL A N 1
ATOM 730 C CA . VAL A 1 94 ? -15.080 1.544 13.077 1.00 81.56 94 VAL A CA 1
ATOM 731 C C . VAL A 1 94 ? -13.562 1.556 13.290 1.00 81.56 94 VAL A C 1
ATOM 733 O O . VAL A 1 94 ? -13.069 1.005 14.277 1.00 81.56 94 VAL A O 1
ATOM 736 N N . PHE A 1 95 ? -12.807 2.241 12.426 1.00 80.94 95 PHE A N 1
ATOM 737 C CA . PHE A 1 95 ? -11.351 2.376 12.563 1.00 80.94 95 PHE A CA 1
ATOM 738 C C . PHE A 1 95 ? -10.983 3.335 13.696 1.00 80.94 95 PHE A C 1
ATOM 740 O O . PHE A 1 95 ? -10.098 3.049 14.508 1.00 80.94 95 PHE A O 1
ATOM 747 N N . LEU A 1 96 ? -11.692 4.463 13.794 1.00 86.12 96 LEU A N 1
ATOM 748 C CA . LEU A 1 96 ? -11.465 5.476 14.826 1.00 86.12 96 LEU A CA 1
ATOM 749 C C . LEU A 1 96 ? -11.792 4.959 16.233 1.00 86.12 96 LEU A C 1
ATOM 751 O O . LEU A 1 96 ? -11.217 5.434 17.218 1.00 86.12 96 LEU A O 1
ATOM 755 N N . ALA A 1 97 ? -12.657 3.951 16.356 1.00 86.19 97 ALA A N 1
ATOM 756 C CA . ALA A 1 97 ? -13.010 3.336 17.628 1.00 86.19 97 ALA A CA 1
ATOM 757 C C . ALA A 1 97 ? -11.802 2.728 18.365 1.00 86.19 97 ALA A C 1
ATOM 759 O O . ALA A 1 97 ? -11.816 2.677 19.599 1.00 86.19 97 ALA A O 1
ATOM 760 N N . ALA A 1 98 ? -10.737 2.358 17.645 1.00 84.44 98 ALA A N 1
ATOM 761 C CA . ALA A 1 98 ? -9.493 1.859 18.232 1.00 84.44 98 ALA A CA 1
ATOM 762 C C . ALA A 1 98 ? -8.645 2.943 18.929 1.00 84.44 98 ALA A C 1
ATOM 764 O O . ALA A 1 98 ? -7.700 2.605 19.650 1.00 84.44 98 ALA A O 1
ATOM 765 N N . TYR A 1 99 ? -8.969 4.224 18.730 1.00 86.94 99 TYR A N 1
ATOM 766 C CA . TYR A 1 99 ? -8.226 5.374 19.246 1.00 86.94 99 TYR A CA 1
ATOM 767 C C . TYR A 1 99 ? -8.936 6.040 20.438 1.00 86.94 99 TYR A C 1
ATOM 769 O O . TYR A 1 99 ? -10.162 5.907 20.584 1.00 86.94 99 TYR A O 1
ATOM 777 N N . PRO A 1 100 ? -8.191 6.808 21.266 1.00 85.94 100 PRO A N 1
ATOM 778 C CA . PRO A 1 100 ? -8.766 7.569 22.370 1.00 85.94 100 PRO A CA 1
ATOM 779 C C . PRO A 1 100 ? -9.917 8.458 21.912 1.00 85.94 100 PRO A C 1
ATOM 781 O O . PRO A 1 100 ? -9.773 9.218 20.954 1.00 85.94 100 PRO A O 1
ATOM 784 N N . TRP A 1 101 ? -11.044 8.402 22.627 1.00 85.94 101 TRP A N 1
ATOM 785 C CA . TRP A 1 101 ? -12.281 9.098 22.245 1.00 85.94 101 TRP A CA 1
ATOM 786 C C . TRP A 1 101 ? -12.076 10.599 21.979 1.00 85.94 101 TRP A C 1
ATOM 788 O O . TRP A 1 101 ? -12.621 11.121 21.012 1.00 85.94 101 TRP A O 1
ATOM 798 N N . ALA A 1 102 ? -11.234 11.263 22.779 1.00 87.62 102 ALA A N 1
ATOM 799 C CA . ALA A 1 102 ? -10.934 12.689 22.654 1.00 87.62 102 ALA A CA 1
ATOM 800 C C . ALA A 1 102 ? -10.208 13.050 21.344 1.00 87.62 102 ALA A C 1
ATOM 802 O O . ALA A 1 102 ? -10.285 14.188 20.893 1.00 87.62 102 ALA A O 1
ATOM 803 N N . LEU A 1 103 ? -9.518 12.089 20.720 1.00 87.56 103 LEU A N 1
ATOM 804 C CA . LEU A 1 103 ? -8.776 12.291 19.473 1.00 87.56 103 LEU A CA 1
ATOM 805 C C . LEU A 1 103 ? -9.558 11.861 18.229 1.00 87.56 103 LEU A C 1
ATOM 807 O O . LEU A 1 103 ? -9.156 12.210 17.122 1.00 87.56 103 LEU A O 1
ATOM 811 N N . ARG A 1 104 ? -10.675 11.137 18.380 1.00 88.44 104 ARG A N 1
ATOM 812 C CA . ARG A 1 104 ? -11.426 10.576 17.242 1.00 88.44 104 ARG A CA 1
ATOM 813 C C . ARG A 1 104 ? -11.893 11.644 16.262 1.00 88.44 104 ARG A C 1
ATOM 815 O O . ARG A 1 104 ? -11.717 11.460 15.067 1.00 88.44 104 ARG A O 1
ATOM 822 N N . GLY A 1 105 ? -12.407 12.773 16.754 1.00 86.44 105 GLY A N 1
ATOM 823 C CA . GLY A 1 105 ? -12.862 13.869 15.890 1.00 86.44 105 GLY A CA 1
ATOM 824 C C . GLY A 1 105 ? -11.730 14.488 15.064 1.00 86.44 105 GLY A C 1
ATOM 825 O O . GLY A 1 105 ? -11.892 14.728 13.871 1.00 86.44 105 GLY A O 1
ATOM 826 N N . VAL A 1 106 ? -10.556 14.683 15.674 1.00 87.62 106 VAL A N 1
ATOM 827 C CA . VAL A 1 106 ? -9.372 15.221 14.983 1.00 87.62 106 VAL A CA 1
ATOM 828 C C . VAL A 1 106 ? -8.863 14.224 13.940 1.00 87.62 106 VAL A C 1
ATOM 830 O O . VAL A 1 106 ? -8.664 14.588 12.783 1.00 87.62 106 VAL A O 1
ATOM 833 N N . LEU A 1 107 ? -8.706 12.953 14.318 1.00 86.12 107 LEU A N 1
ATOM 834 C CA . LEU A 1 107 ? -8.248 11.896 13.411 1.00 86.12 107 LEU A CA 1
ATOM 835 C C . LEU A 1 107 ? -9.226 11.679 12.247 1.00 86.12 107 LEU A C 1
ATOM 837 O O . LEU A 1 107 ? -8.800 11.590 11.096 1.00 86.12 107 LEU A O 1
ATOM 841 N N . GLY A 1 108 ? -10.529 11.657 12.526 1.00 85.06 108 GLY A N 1
ATOM 842 C CA . GLY A 1 108 ? -11.572 11.495 11.516 1.00 85.06 108 GLY A CA 1
ATOM 843 C C . GLY A 1 108 ? -11.672 12.670 10.550 1.00 85.06 108 GLY A C 1
ATOM 844 O O . GLY A 1 108 ? -11.965 12.468 9.377 1.00 85.06 108 GLY A O 1
ATOM 845 N N . ARG A 1 109 ? -11.383 13.898 11.000 1.00 83.19 109 ARG A N 1
ATOM 846 C CA . ARG A 1 109 ? -11.441 15.079 10.130 1.00 83.19 109 ARG A CA 1
ATOM 847 C C . ARG A 1 109 ? -10.187 15.269 9.283 1.00 83.19 109 ARG A C 1
ATOM 849 O O . ARG A 1 109 ? -10.312 15.674 8.131 1.00 83.19 109 ARG A O 1
ATOM 856 N N . PHE A 1 110 ? -9.006 15.026 9.849 1.00 81.62 110 PHE A N 1
ATOM 857 C CA . PHE A 1 110 ? -7.741 15.456 9.241 1.00 81.62 110 PHE A CA 1
ATOM 858 C C . PHE A 1 110 ? -6.846 14.315 8.750 1.00 81.62 110 PHE A C 1
ATOM 860 O O . PHE A 1 110 ? -5.965 14.572 7.937 1.00 81.62 110 PHE A O 1
ATOM 867 N N . VAL A 1 111 ? -7.043 13.078 9.218 1.00 79.69 111 VAL A N 1
ATOM 868 C CA . VAL A 1 111 ? -6.165 11.942 8.876 1.00 79.69 111 VAL A CA 1
ATOM 869 C C . VAL A 1 111 ? -6.900 10.915 8.022 1.00 79.69 111 VAL A C 1
ATOM 871 O O . VAL A 1 111 ? -6.436 10.576 6.937 1.00 79.69 111 VAL A O 1
ATOM 874 N N . ALA A 1 112 ? -8.066 10.449 8.475 1.00 78.75 112 ALA A N 1
ATOM 875 C CA . ALA A 1 112 ? -8.767 9.339 7.834 1.00 78.75 112 ALA A CA 1
ATOM 876 C C . ALA A 1 112 ? -9.126 9.587 6.350 1.00 78.75 112 ALA A C 1
ATOM 878 O O . ALA A 1 112 ? -8.852 8.703 5.540 1.00 78.75 112 ALA A O 1
ATOM 879 N N . PRO A 1 113 ? -9.644 10.765 5.938 1.00 76.31 113 PRO A N 1
ATOM 880 C CA . PRO A 1 113 ? -9.991 10.996 4.536 1.00 76.31 113 PRO A CA 1
ATOM 881 C C . PRO A 1 113 ? -8.766 10.977 3.620 1.00 76.31 113 PRO A C 1
ATOM 883 O O . PRO A 1 113 ? -8.824 10.402 2.539 1.00 76.31 113 PRO A O 1
ATOM 886 N N . GLY A 1 114 ? -7.649 11.568 4.057 1.00 76.81 114 GLY A N 1
ATOM 887 C CA . GLY A 1 114 ? -6.407 11.609 3.281 1.00 76.81 114 GLY A CA 1
ATOM 888 C C . GLY A 1 114 ? -5.799 10.222 3.082 1.00 76.81 114 GLY A C 1
ATOM 889 O O . GLY A 1 114 ? -5.423 9.875 1.971 1.00 76.81 114 GLY A O 1
ATOM 890 N N . VAL A 1 115 ? -5.777 9.407 4.142 1.00 79.25 115 VAL A N 1
ATOM 891 C CA . VAL A 1 115 ? -5.274 8.027 4.071 1.00 79.25 115 VAL A CA 1
ATOM 892 C C . VAL A 1 115 ? -6.136 7.179 3.139 1.00 79.25 115 VAL A C 1
ATOM 894 O O . VAL A 1 115 ? -5.606 6.522 2.257 1.00 79.25 115 VAL A O 1
ATOM 897 N N . ILE A 1 116 ? -7.462 7.219 3.286 1.00 80.62 116 ILE A N 1
ATOM 898 C CA . ILE A 1 116 ? -8.348 6.369 2.480 1.00 80.62 116 ILE A CA 1
ATOM 899 C C . ILE A 1 116 ? -8.392 6.827 1.020 1.00 80.62 116 ILE A C 1
ATOM 901 O O . ILE A 1 116 ? -8.333 6.001 0.117 1.00 80.62 116 ILE A O 1
ATOM 905 N N . SER A 1 117 ? -8.439 8.137 0.769 1.00 79.88 117 SER A N 1
ATOM 906 C CA . SER A 1 117 ? -8.434 8.665 -0.602 1.00 79.88 117 SER A CA 1
ATOM 907 C C . SER A 1 117 ? -7.125 8.414 -1.353 1.00 79.88 117 SER A C 1
ATOM 909 O O . SER A 1 117 ? -7.143 8.446 -2.578 1.00 79.88 117 SER A O 1
ATOM 911 N N . ALA A 1 118 ? -6.013 8.116 -0.672 1.00 83.62 118 ALA A N 1
ATOM 912 C CA . ALA A 1 118 ? -4.774 7.732 -1.346 1.00 83.62 118 ALA A CA 1
ATOM 913 C C . ALA A 1 118 ? -4.919 6.411 -2.122 1.00 83.62 118 ALA A C 1
ATOM 915 O O . ALA A 1 118 ? -4.334 6.273 -3.190 1.00 83.62 118 ALA A O 1
ATOM 916 N N . TYR A 1 119 ? -5.753 5.483 -1.644 1.00 86.62 119 TYR A N 1
ATOM 917 C CA . TYR A 1 119 ? -5.921 4.156 -2.246 1.00 86.62 119 TYR A CA 1
ATOM 918 C C . TYR A 1 119 ? -6.742 4.128 -3.542 1.00 86.62 119 TYR A C 1
ATOM 920 O O . TYR A 1 119 ? -6.856 3.076 -4.165 1.00 86.62 119 TYR A O 1
ATOM 928 N N . ARG A 1 120 ? -7.333 5.256 -3.952 1.00 90.12 120 ARG A N 1
ATOM 929 C CA . ARG A 1 120 ? -8.054 5.367 -5.233 1.00 90.12 120 ARG A CA 1
ATOM 930 C C . ARG A 1 120 ? -7.202 5.965 -6.348 1.00 90.12 120 ARG A C 1
ATOM 932 O O . ARG A 1 120 ? -7.562 5.878 -7.513 1.00 90.12 120 ARG A O 1
ATOM 939 N N . ASP A 1 121 ? -6.088 6.601 -5.993 1.00 92.94 121 ASP A N 1
ATOM 940 C CA . ASP A 1 121 ? -5.148 7.144 -6.966 1.00 92.94 121 ASP A CA 1
ATOM 941 C C . ASP A 1 121 ? -4.166 6.029 -7.370 1.00 92.94 121 ASP A C 1
ATOM 943 O O . ASP A 1 121 ? -3.407 5.554 -6.517 1.00 92.94 121 ASP A O 1
ATOM 947 N N . PRO A 1 122 ? -4.153 5.594 -8.645 1.00 95.81 122 PRO A N 1
ATOM 948 C CA . PRO A 1 122 ? -3.316 4.476 -9.071 1.00 95.81 122 PRO A CA 1
ATOM 949 C C . PRO A 1 122 ? -1.824 4.697 -8.797 1.00 95.81 122 PRO A C 1
ATOM 951 O O . PRO A 1 122 ? -1.109 3.760 -8.444 1.00 95.81 122 PRO A O 1
ATOM 954 N N . ARG A 1 123 ? -1.335 5.937 -8.914 1.00 96.44 123 ARG A N 1
ATOM 955 C CA . ARG A 1 123 ? 0.072 6.264 -8.665 1.00 96.44 123 ARG A CA 1
ATOM 956 C C . ARG A 1 123 ? 0.399 6.143 -7.183 1.00 96.44 123 ARG A C 1
ATOM 958 O O . ARG A 1 123 ? 1.415 5.542 -6.846 1.00 96.44 123 ARG A O 1
ATOM 965 N N . ASN A 1 124 ? -0.452 6.663 -6.302 1.00 95.38 124 ASN A N 1
ATOM 966 C CA . ASN A 1 124 ? -0.268 6.527 -4.857 1.00 95.38 124 ASN A CA 1
ATOM 967 C C . ASN A 1 124 ? -0.312 5.058 -4.420 1.00 95.38 124 ASN A C 1
ATOM 969 O O . ASN A 1 124 ? 0.509 4.651 -3.601 1.00 95.38 124 ASN A O 1
ATOM 973 N N . VAL A 1 125 ? -1.203 4.251 -5.004 1.00 96.12 125 VAL A N 1
ATOM 974 C CA . VAL A 1 125 ? -1.264 2.803 -4.749 1.00 96.12 125 VAL A CA 1
ATOM 975 C C . VAL A 1 125 ? 0.028 2.106 -5.177 1.00 96.12 125 VAL A C 1
ATOM 977 O O . VAL A 1 125 ? 0.549 1.283 -4.429 1.00 96.12 125 VAL A O 1
ATOM 980 N N . LEU A 1 126 ? 0.601 2.456 -6.334 1.00 97.81 126 LEU A N 1
ATOM 981 C CA . LEU A 1 126 ? 1.877 1.882 -6.779 1.00 97.81 126 LEU A CA 1
ATOM 982 C C . LEU A 1 126 ? 3.079 2.364 -5.955 1.00 97.81 126 LEU A C 1
ATOM 984 O O . LEU A 1 126 ? 4.019 1.594 -5.742 1.00 97.81 126 LEU A O 1
ATOM 988 N N . VAL A 1 127 ? 3.047 3.597 -5.444 1.00 97.25 127 VAL A N 1
ATOM 989 C CA . VAL A 1 127 ? 4.027 4.084 -4.459 1.00 97.25 127 VAL A CA 1
ATOM 990 C C . VAL A 1 127 ? 3.933 3.272 -3.166 1.00 97.25 127 VAL A C 1
ATOM 992 O O . VAL A 1 127 ? 4.965 2.818 -2.668 1.00 97.25 127 VAL A O 1
ATOM 995 N N . ASP A 1 128 ? 2.724 3.040 -2.643 1.00 95.12 128 ASP A N 1
ATOM 996 C CA . ASP A 1 128 ? 2.520 2.244 -1.427 1.00 95.12 128 ASP A CA 1
ATOM 997 C C . ASP A 1 128 ? 2.946 0.786 -1.621 1.00 95.12 128 ASP A C 1
ATOM 999 O O . ASP A 1 128 ? 3.710 0.266 -0.810 1.00 95.12 128 ASP A O 1
ATOM 1003 N N . PHE A 1 129 ? 2.554 0.162 -2.736 1.00 96.56 129 PHE A N 1
ATOM 1004 C CA . PHE A 1 129 ? 2.998 -1.175 -3.135 1.00 96.56 129 PHE A CA 1
ATOM 1005 C C . PHE A 1 129 ? 4.528 -1.280 -3.155 1.00 96.56 129 PHE A C 1
ATOM 1007 O O . PHE A 1 129 ? 5.107 -2.167 -2.529 1.00 96.56 129 PHE A O 1
ATOM 1014 N N . THR A 1 130 ? 5.200 -0.338 -3.816 1.00 97.75 130 THR A N 1
ATOM 1015 C CA . THR A 1 130 ? 6.664 -0.345 -3.925 1.00 97.75 130 THR A CA 1
ATOM 1016 C C . THR A 1 130 ? 7.326 -0.139 -2.560 1.00 97.75 130 THR A C 1
ATOM 1018 O O . THR A 1 130 ? 8.303 -0.808 -2.226 1.00 97.75 130 THR A O 1
ATOM 1021 N N . ALA A 1 131 ? 6.787 0.754 -1.726 1.00 95.81 131 ALA A N 1
ATOM 1022 C CA . ALA A 1 131 ? 7.273 0.965 -0.365 1.00 95.81 131 ALA A CA 1
ATOM 1023 C C . ALA A 1 131 ? 6.992 -0.231 0.560 1.00 95.81 131 ALA A C 1
ATOM 1025 O O . ALA A 1 131 ? 7.752 -0.475 1.500 1.00 95.81 131 ALA A O 1
ATO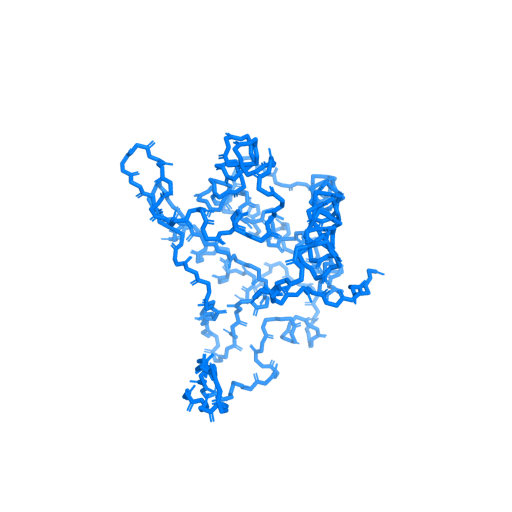M 1026 N N . ASN A 1 132 ? 5.926 -0.992 0.309 1.00 94.94 132 ASN A N 1
ATOM 1027 C CA . ASN A 1 132 ? 5.588 -2.203 1.047 1.00 94.94 132 ASN A CA 1
ATOM 1028 C C . ASN A 1 132 ? 6.631 -3.314 0.841 1.00 94.94 132 ASN A C 1
ATOM 1030 O O . ASN A 1 132 ? 6.900 -4.047 1.788 1.00 94.94 132 ASN A O 1
ATOM 1034 N N . LEU A 1 133 ? 7.337 -3.355 -0.295 1.00 96.62 133 LEU A N 1
ATOM 1035 C CA . LEU A 1 133 ? 8.466 -4.279 -0.490 1.00 96.62 133 LEU A CA 1
ATOM 1036 C C . LEU A 1 133 ? 9.564 -4.100 0.571 1.00 96.62 133 LEU A C 1
ATOM 1038 O O . LEU A 1 133 ? 10.154 -5.077 1.025 1.00 96.62 133 LEU A O 1
ATOM 1042 N N . LEU A 1 134 ? 9.793 -2.870 1.048 1.00 93.88 134 LEU A N 1
ATOM 1043 C CA . LEU A 1 134 ? 10.730 -2.615 2.149 1.00 93.88 134 LEU A CA 1
ATOM 1044 C C . LEU A 1 134 ? 10.243 -3.225 3.474 1.00 93.88 134 LEU A C 1
ATOM 1046 O O . LEU A 1 134 ? 11.062 -3.682 4.267 1.00 93.88 134 LEU A O 1
ATOM 1050 N N . LYS A 1 135 ? 8.924 -3.256 3.713 1.00 89.62 135 LYS A N 1
ATOM 1051 C CA . LYS A 1 135 ? 8.321 -3.905 4.895 1.00 89.62 135 LYS A CA 1
ATOM 1052 C C . LYS A 1 135 ? 8.443 -5.430 4.817 1.00 89.62 135 LYS A C 1
ATOM 1054 O O . LYS A 1 135 ? 8.636 -6.071 5.844 1.00 89.62 135 LYS A O 1
ATOM 1059 N N . GLU A 1 136 ? 8.374 -5.984 3.609 1.00 93.25 136 GLU A N 1
ATOM 1060 C CA . GLU A 1 136 ? 8.447 -7.423 3.320 1.00 93.25 136 GLU A CA 1
ATOM 1061 C C . GLU A 1 136 ? 9.886 -7.958 3.178 1.00 93.25 136 GLU A C 1
ATOM 1063 O O . GLU A 1 136 ? 10.082 -9.117 2.812 1.00 93.25 136 GLU A O 1
ATOM 1068 N N . GLN A 1 137 ? 10.902 -7.142 3.486 1.00 94.25 137 GLN A N 1
ATOM 1069 C CA . GLN A 1 137 ? 12.326 -7.483 3.331 1.00 94.25 137 GLN A CA 1
ATOM 1070 C C . GLN A 1 137 ? 12.723 -7.816 1.879 1.00 94.25 137 GLN A C 1
ATOM 1072 O O . GLN A 1 137 ? 13.600 -8.635 1.630 1.00 94.25 137 GLN A O 1
ATOM 1077 N N . LEU A 1 138 ? 12.090 -7.148 0.915 1.00 96.56 138 LEU A N 1
ATOM 1078 C CA . LEU A 1 138 ? 12.304 -7.294 -0.527 1.00 96.56 138 LEU A CA 1
ATOM 1079 C C . LEU A 1 138 ? 12.926 -6.020 -1.120 1.00 96.56 138 LEU A C 1
ATOM 1081 O O . LEU A 1 138 ? 12.509 -5.529 -2.166 1.00 96.56 138 LEU A O 1
ATOM 1085 N N . ALA A 1 139 ? 13.917 -5.442 -0.435 1.00 96.44 139 ALA A N 1
ATOM 1086 C CA . ALA A 1 139 ? 14.524 -4.174 -0.848 1.00 96.44 139 ALA A CA 1
ATOM 1087 C C . ALA A 1 139 ? 15.154 -4.234 -2.252 1.00 96.44 139 ALA A C 1
ATOM 1089 O O . ALA A 1 139 ? 15.052 -3.265 -3.005 1.00 96.44 139 ALA A O 1
ATOM 1090 N N . ASP A 1 140 ? 15.721 -5.381 -2.631 1.00 97.31 140 ASP A N 1
ATOM 1091 C CA . ASP A 1 140 ? 16.348 -5.589 -3.944 1.00 97.31 140 ASP A CA 1
ATOM 1092 C C . ASP A 1 140 ? 15.337 -5.553 -5.104 1.00 97.31 140 ASP A C 1
ATOM 1094 O O . ASP A 1 140 ? 15.704 -5.282 -6.245 1.00 97.31 140 ASP A O 1
ATOM 1098 N N . TRP A 1 141 ? 14.045 -5.745 -4.814 1.00 98.31 141 TRP A N 1
ATOM 1099 C CA . TRP A 1 141 ? 12.961 -5.654 -5.794 1.00 98.31 141 TRP A CA 1
ATOM 1100 C C . TRP A 1 141 ? 12.467 -4.226 -6.040 1.00 98.31 141 TRP A C 1
ATOM 1102 O O . TRP A 1 141 ? 11.767 -3.987 -7.024 1.00 98.31 141 TRP A O 1
ATOM 1112 N N . VAL A 1 142 ? 12.831 -3.256 -5.193 1.00 98.06 142 VAL A N 1
ATOM 1113 C CA . VAL A 1 142 ? 12.348 -1.870 -5.313 1.00 98.06 142 VAL A CA 1
ATOM 1114 C C . VAL A 1 142 ? 12.668 -1.252 -6.682 1.00 98.06 142 VAL A C 1
ATOM 1116 O O . VAL A 1 142 ? 11.749 -0.697 -7.286 1.00 98.06 142 VAL A O 1
ATOM 1119 N N . PRO A 1 143 ? 13.893 -1.357 -7.241 1.00 98.38 143 PRO A N 1
ATOM 1120 C CA . PRO A 1 143 ? 14.179 -0.810 -8.569 1.00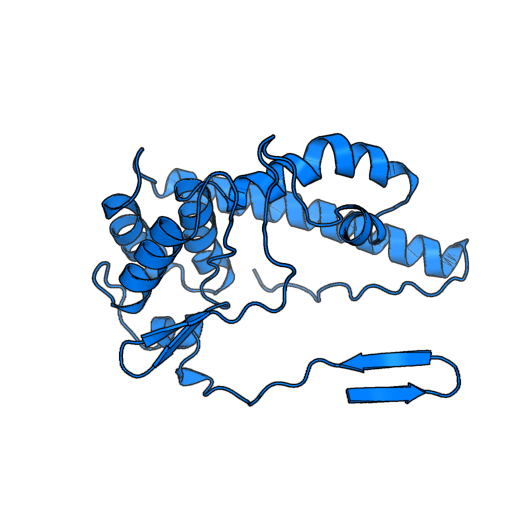 98.38 143 PRO A CA 1
ATOM 1121 C C . PRO A 1 143 ? 13.326 -1.439 -9.681 1.00 98.38 143 PRO A C 1
ATOM 1123 O O . PRO A 1 143 ? 12.821 -0.720 -10.544 1.00 98.38 143 PRO A O 1
ATOM 1126 N N . ALA A 1 144 ? 13.123 -2.760 -9.636 1.00 98.44 144 ALA A N 1
ATOM 1127 C CA . ALA A 1 144 ? 12.291 -3.483 -10.596 1.00 98.44 144 ALA A CA 1
ATOM 1128 C C . ALA A 1 144 ? 10.815 -3.061 -10.498 1.00 98.44 144 ALA A C 1
ATOM 1130 O O . ALA A 1 144 ? 10.181 -2.778 -11.514 1.00 98.44 144 ALA A O 1
ATOM 1131 N N . ALA A 1 145 ? 10.290 -2.923 -9.278 1.00 98.38 145 ALA A N 1
ATOM 1132 C CA . ALA A 1 145 ? 8.929 -2.457 -9.032 1.00 98.38 145 ALA A CA 1
ATOM 1133 C C . ALA A 1 145 ? 8.704 -1.009 -9.494 1.00 98.38 145 ALA A C 1
ATOM 1135 O O . ALA A 1 145 ? 7.691 -0.734 -10.134 1.00 98.38 145 ALA A O 1
ATOM 1136 N N . ILE A 1 146 ? 9.664 -0.101 -9.264 1.00 98.50 146 ILE A N 1
ATOM 1137 C CA . ILE A 1 146 ? 9.616 1.271 -9.801 1.00 98.50 146 ILE A CA 1
ATOM 1138 C C . ILE A 1 146 ? 9.563 1.241 -11.332 1.00 98.50 146 ILE A C 1
ATOM 1140 O O . ILE A 1 146 ? 8.746 1.933 -11.940 1.00 98.50 146 ILE A O 1
ATOM 1144 N N . ALA A 1 147 ? 10.421 0.438 -11.967 1.00 98.44 147 ALA A N 1
ATOM 1145 C CA . ALA A 1 147 ? 10.472 0.329 -13.421 1.00 98.44 147 ALA A CA 1
ATOM 1146 C C . ALA A 1 147 ? 9.177 -0.250 -14.017 1.00 98.44 147 ALA A C 1
ATOM 1148 O O . ALA A 1 147 ? 8.737 0.222 -15.065 1.00 98.44 147 ALA A O 1
ATOM 1149 N N . ALA A 1 148 ? 8.552 -1.229 -13.357 1.00 98.12 148 ALA A N 1
ATOM 1150 C CA . ALA A 1 148 ? 7.251 -1.766 -13.751 1.00 98.12 148 ALA A CA 1
ATOM 1151 C C . ALA A 1 148 ? 6.135 -0.721 -13.577 1.00 98.12 148 ALA A C 1
ATOM 1153 O O . ALA A 1 148 ? 5.376 -0.463 -14.511 1.00 98.12 148 ALA A O 1
ATOM 1154 N N . ALA A 1 149 ? 6.079 -0.050 -12.421 1.00 98.06 149 ALA A N 1
ATOM 1155 C CA . ALA A 1 149 ? 5.075 0.971 -12.126 1.00 98.06 149 ALA A CA 1
ATOM 1156 C C . ALA A 1 149 ? 5.141 2.155 -13.105 1.00 98.06 149 ALA A C 1
ATOM 1158 O O . ALA A 1 149 ? 4.123 2.577 -13.650 1.00 98.06 149 ALA A O 1
ATOM 1159 N N . ASN A 1 150 ? 6.342 2.652 -13.407 1.00 98.44 150 ASN A N 1
ATOM 1160 C CA . ASN A 1 150 ? 6.543 3.807 -14.288 1.00 98.44 150 ASN A CA 1
ATOM 1161 C C . ASN A 1 150 ? 6.122 3.590 -15.746 1.00 98.44 150 ASN A C 1
ATOM 1163 O O . ASN A 1 150 ? 6.079 4.551 -16.512 1.00 98.44 150 ASN A O 1
ATOM 1167 N N . ARG A 1 151 ? 5.790 2.360 -16.147 1.00 98.06 151 ARG A N 1
ATOM 1168 C CA . ARG A 1 151 ? 5.197 2.086 -17.465 1.00 98.06 151 ARG A CA 1
ATOM 1169 C C . ARG A 1 151 ? 3.739 2.499 -17.547 1.00 98.06 151 ARG A C 1
ATOM 1171 O O . ARG A 1 151 ? 3.251 2.760 -18.642 1.00 98.06 151 ARG A O 1
ATOM 1178 N N . VAL A 1 152 ? 3.052 2.525 -16.407 1.00 97.62 152 VAL A N 1
ATOM 1179 C CA . VAL A 1 152 ? 1.595 2.658 -16.352 1.00 97.62 152 VAL A CA 1
ATOM 1180 C C . VAL A 1 152 ? 1.117 3.911 -15.624 1.00 97.62 152 VAL A C 1
ATOM 1182 O O . VAL A 1 152 ? -0.057 4.258 -15.733 1.00 97.62 152 VAL A O 1
ATOM 1185 N N . VAL A 1 153 ? 2.000 4.625 -14.919 1.00 97.19 153 VAL A N 1
ATOM 1186 C CA . VAL A 1 153 ? 1.653 5.882 -14.238 1.00 97.19 153 VAL A CA 1
ATOM 1187 C C . VAL A 1 153 ? 2.541 7.053 -14.635 1.00 97.19 153 VAL A C 1
ATOM 1189 O O . VAL A 1 153 ? 3.692 6.905 -15.036 1.00 97.19 153 VAL A O 1
ATOM 1192 N N . SER A 1 154 ? 1.978 8.249 -14.479 1.00 94.50 154 SER A N 1
ATOM 1193 C CA . SER A 1 154 ? 2.655 9.532 -14.626 1.00 94.50 154 SER A CA 1
ATOM 1194 C C . SER A 1 154 ? 2.184 10.479 -13.509 1.00 94.50 154 SER A C 1
ATOM 1196 O O . SER A 1 154 ? 1.001 10.436 -13.163 1.00 94.50 154 SER A O 1
ATOM 1198 N N . PRO A 1 155 ? 3.051 11.335 -12.934 1.00 96.12 155 PRO A N 1
ATOM 1199 C CA . PRO A 1 155 ? 4.488 11.441 -13.201 1.00 96.12 155 PRO A CA 1
ATOM 1200 C C . PRO A 1 155 ? 5.265 10.209 -12.722 1.00 96.12 155 PRO A C 1
ATOM 1202 O O . PRO A 1 155 ? 4.791 9.477 -11.853 1.00 96.12 155 PRO A O 1
ATOM 1205 N N . ALA A 1 156 ? 6.461 9.998 -13.277 1.00 97.44 156 ALA A N 1
ATOM 1206 C CA . ALA A 1 156 ? 7.324 8.893 -12.873 1.00 97.44 156 ALA A CA 1
ATOM 1207 C C . ALA A 1 156 ? 7.614 8.933 -11.361 1.00 97.44 156 ALA A C 1
ATOM 1209 O O . ALA A 1 156 ? 7.746 9.999 -10.757 1.00 97.44 156 ALA A O 1
ATOM 1210 N N . ILE A 1 157 ? 7.664 7.752 -10.763 1.00 97.69 157 ILE A N 1
ATOM 1211 C CA . ILE A 1 157 ? 8.046 7.471 -9.385 1.00 97.69 157 ILE A CA 1
ATOM 1212 C C . ILE A 1 157 ? 9.567 7.307 -9.343 1.00 97.69 157 ILE A C 1
ATOM 1214 O O . ILE A 1 157 ? 10.150 6.661 -10.219 1.00 97.69 157 ILE A O 1
ATOM 1218 N N . ASP A 1 158 ? 10.210 7.861 -8.320 1.00 96.00 158 ASP A N 1
ATOM 1219 C C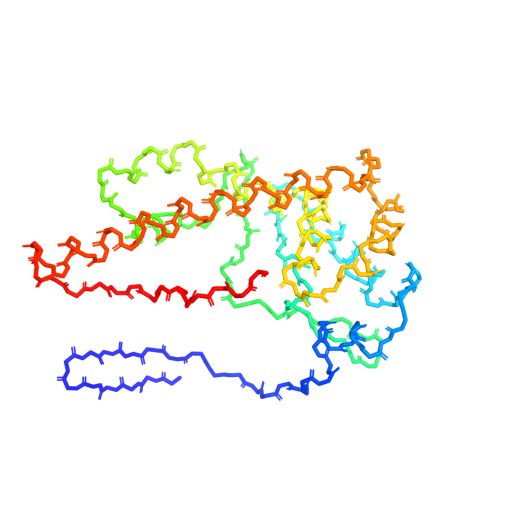A . ASP A 1 158 ? 11.648 7.708 -8.092 1.00 96.00 158 ASP A CA 1
ATOM 1220 C C . ASP A 1 158 ? 11.962 7.053 -6.735 1.00 96.00 158 ASP A C 1
ATOM 1222 O O . ASP A 1 158 ? 11.116 6.934 -5.845 1.00 96.00 158 ASP A O 1
ATOM 1226 N N . SER A 1 159 ? 13.204 6.595 -6.569 1.00 95.38 159 SER A N 1
ATOM 1227 C CA . SER A 1 159 ? 13.643 5.907 -5.350 1.00 95.38 159 SER A CA 1
ATOM 1228 C C . SER A 1 159 ? 13.619 6.799 -4.106 1.00 95.38 159 SER A C 1
ATOM 1230 O O . SER A 1 159 ? 13.372 6.310 -2.999 1.00 95.38 159 SER A O 1
ATOM 1232 N N . ASP A 1 160 ? 13.861 8.102 -4.262 1.00 95.56 160 ASP A N 1
ATOM 1233 C CA . ASP A 1 160 ? 13.865 9.052 -3.149 1.00 95.56 160 ASP A CA 1
ATOM 1234 C C . ASP A 1 160 ? 12.448 9.290 -2.630 1.00 95.56 160 ASP A C 1
ATOM 1236 O O . ASP A 1 160 ? 12.241 9.424 -1.418 1.00 95.56 160 ASP A O 1
ATOM 1240 N N . GLU A 1 161 ? 11.468 9.320 -3.529 1.00 96.19 161 GLU A N 1
ATOM 1241 C CA . GLU A 1 161 ? 10.047 9.340 -3.227 1.00 96.19 161 GLU A CA 1
ATOM 1242 C C . GLU A 1 161 ? 9.640 8.102 -2.435 1.00 96.19 161 GLU A C 1
ATOM 1244 O O . GLU A 1 161 ? 9.088 8.268 -1.346 1.00 96.19 161 GLU A O 1
ATOM 1249 N N . ILE A 1 162 ? 9.988 6.894 -2.893 1.00 96.56 162 ILE A N 1
ATOM 1250 C CA . ILE A 1 162 ? 9.694 5.648 -2.163 1.00 96.56 162 ILE A CA 1
ATOM 1251 C C . ILE A 1 162 ? 10.302 5.680 -0.761 1.00 96.56 162 ILE A C 1
ATOM 1253 O O . ILE A 1 162 ? 9.617 5.428 0.233 1.00 96.56 162 ILE A O 1
ATOM 1257 N N . ALA A 1 163 ? 11.576 6.057 -0.643 1.00 93.06 163 ALA A N 1
ATOM 1258 C CA . ALA A 1 163 ? 12.255 6.105 0.645 1.00 93.06 163 ALA A CA 1
ATOM 1259 C C . ALA A 1 163 ? 11.641 7.160 1.584 1.00 93.06 163 ALA A C 1
ATOM 1261 O O . ALA A 1 163 ? 11.539 6.951 2.798 1.00 93.06 163 ALA A O 1
ATOM 1262 N N . ARG A 1 164 ? 11.229 8.315 1.048 1.00 94.19 164 ARG A N 1
ATOM 1263 C CA . ARG A 1 164 ? 10.566 9.384 1.810 1.00 94.19 164 ARG A CA 1
ATOM 1264 C C . ARG A 1 164 ? 9.173 8.961 2.256 1.00 94.19 164 ARG A C 1
ATOM 1266 O O . ARG A 1 164 ? 8.843 9.182 3.425 1.00 94.19 164 ARG A O 1
ATOM 1273 N N . TYR A 1 165 ? 8.400 8.349 1.366 1.00 93.69 165 TYR A N 1
ATOM 1274 C CA . TYR A 1 165 ? 7.081 7.803 1.658 1.00 93.69 165 TYR A CA 1
ATOM 1275 C C . TYR A 1 165 ? 7.178 6.743 2.756 1.00 93.69 165 TYR A C 1
ATOM 1277 O O . TYR A 1 165 ? 6.592 6.931 3.819 1.00 93.69 165 TYR A O 1
ATOM 1285 N N . TYR A 1 166 ? 8.037 5.731 2.590 1.00 92.19 166 TYR A N 1
ATOM 1286 C CA . TYR A 1 166 ? 8.259 4.672 3.579 1.00 92.19 166 TYR A CA 1
ATOM 1287 C C . TYR A 1 166 ? 8.599 5.223 4.971 1.00 92.19 166 TYR A C 1
ATOM 1289 O O . TYR A 1 166 ? 7.994 4.834 5.970 1.00 92.19 166 TYR A O 1
ATOM 1297 N N . ARG A 1 167 ? 9.528 6.188 5.061 1.00 90.25 167 ARG A N 1
ATOM 1298 C CA . ARG A 1 167 ? 9.881 6.827 6.343 1.00 90.25 167 ARG A CA 1
ATOM 1299 C C . ARG A 1 167 ? 8.714 7.594 6.961 1.00 90.25 167 ARG A C 1
ATOM 1301 O O . ARG A 1 167 ? 8.592 7.624 8.185 1.00 90.25 167 ARG A O 1
ATOM 1308 N N . SER A 1 168 ? 7.910 8.263 6.143 1.00 89.62 168 SER A N 1
ATOM 1309 C CA . SER A 1 168 ? 6.793 9.090 6.612 1.00 89.62 168 SER A CA 1
ATOM 1310 C C . SER A 1 168 ? 5.638 8.215 7.091 1.00 89.62 168 SER A C 1
ATOM 1312 O O . SER A 1 168 ? 5.130 8.425 8.193 1.00 89.62 168 SER A O 1
ATOM 1314 N N . ASP A 1 169 ? 5.315 7.176 6.326 1.00 88.12 169 ASP A N 1
ATOM 1315 C CA . ASP A 1 169 ? 4.336 6.148 6.666 1.00 88.12 169 ASP A CA 1
ATOM 1316 C C . ASP A 1 169 ? 4.733 5.405 7.954 1.00 88.12 169 ASP A C 1
ATOM 1318 O O . ASP A 1 169 ? 3.964 5.347 8.915 1.00 88.12 169 ASP A O 1
ATOM 1322 N N . ALA A 1 170 ? 5.989 4.958 8.065 1.00 87.56 170 ALA A N 1
ATOM 1323 C CA . ALA A 1 170 ? 6.496 4.291 9.264 1.00 87.56 170 ALA A CA 1
ATOM 1324 C C . ALA A 1 170 ? 6.384 5.157 10.534 1.00 87.56 170 ALA A C 1
ATOM 1326 O O . ALA A 1 170 ? 6.138 4.623 11.622 1.00 87.56 170 ALA A O 1
ATOM 1327 N N . ARG A 1 171 ? 6.554 6.482 10.413 1.00 88.31 171 ARG A N 1
ATOM 1328 C CA . ARG A 1 171 ? 6.370 7.439 11.519 1.00 88.31 171 ARG A CA 1
ATOM 1329 C C . ARG A 1 171 ? 4.896 7.621 11.867 1.00 88.31 171 ARG A C 1
ATOM 1331 O O . ARG A 1 171 ? 4.558 7.601 13.050 1.00 88.31 171 ARG A O 1
ATOM 1338 N N . LEU A 1 172 ? 4.027 7.776 10.865 1.00 87.31 172 LEU A N 1
ATOM 1339 C CA . LEU A 1 172 ? 2.584 7.890 11.072 1.00 87.31 172 LEU A CA 1
ATOM 1340 C C . LEU A 1 172 ? 2.050 6.651 11.801 1.00 87.31 172 LEU A C 1
ATOM 1342 O O . LEU A 1 172 ? 1.420 6.780 12.853 1.00 87.31 172 LEU A O 1
ATOM 1346 N N . TRP A 1 173 ? 2.378 5.451 11.319 1.00 86.81 173 TRP A N 1
ATOM 1347 C CA . TRP A 1 173 ? 1.957 4.197 11.947 1.00 86.81 173 TRP A CA 1
ATOM 1348 C C . TRP A 1 173 ? 2.517 4.002 13.350 1.00 86.81 173 TRP A C 1
ATOM 1350 O O . TRP A 1 173 ? 1.819 3.481 14.222 1.00 86.81 173 TRP A O 1
ATOM 1360 N N . GLU A 1 174 ? 3.744 4.449 13.612 1.00 88.56 174 GLU A N 1
ATOM 1361 C CA . GLU A 1 174 ? 4.316 4.416 14.955 1.00 88.56 174 GLU A CA 1
ATOM 1362 C C . GLU A 1 174 ? 3.522 5.297 15.931 1.00 88.56 174 GLU A C 1
ATOM 1364 O O . GLU A 1 174 ? 3.170 4.845 17.025 1.00 88.56 174 GLU A O 1
ATOM 1369 N N . VAL A 1 175 ? 3.172 6.524 15.531 1.00 88.75 175 VAL A N 1
ATOM 1370 C CA . VAL A 1 175 ? 2.318 7.415 16.332 1.00 88.75 175 VAL A CA 1
ATOM 1371 C C . VAL A 1 175 ? 0.947 6.781 16.558 1.00 88.75 175 VAL A C 1
ATOM 1373 O O . VAL A 1 175 ? 0.482 6.701 17.697 1.00 88.75 175 VAL A O 1
ATOM 1376 N N . MET A 1 176 ? 0.323 6.260 15.502 1.00 88.00 176 MET A N 1
ATOM 1377 C CA . MET A 1 176 ? -0.992 5.628 15.586 1.00 88.00 176 MET A CA 1
ATOM 1378 C C . MET A 1 176 ? -0.985 4.397 16.502 1.00 88.00 176 MET A C 1
ATOM 1380 O O . MET A 1 176 ? -1.879 4.238 17.334 1.00 88.00 176 MET A O 1
ATOM 1384 N N . SER A 1 177 ? 0.050 3.561 16.429 1.00 87.19 177 SER A N 1
ATOM 1385 C CA . SER A 1 177 ? 0.218 2.393 17.301 1.00 87.19 177 SER A CA 1
ATOM 1386 C C . SER A 1 177 ? 0.398 2.783 18.774 1.00 87.19 177 SER A C 1
ATOM 1388 O O . SER A 1 177 ? -0.207 2.175 19.668 1.00 87.19 177 SER A O 1
ATOM 1390 N N . ARG A 1 178 ? 1.158 3.852 19.051 1.00 89.38 178 ARG A N 1
ATOM 1391 C CA . ARG A 1 178 ? 1.309 4.405 20.408 1.00 89.38 178 ARG A CA 1
ATOM 1392 C C . ARG A 1 178 ? -0.023 4.915 20.960 1.00 89.38 178 ARG A C 1
ATOM 1394 O O . ARG A 1 178 ? -0.351 4.608 22.106 1.00 89.38 178 ARG A O 1
ATOM 1401 N N . LEU A 1 179 ? -0.822 5.615 20.151 1.00 89.56 179 LEU A N 1
ATOM 1402 C CA . LEU A 1 179 ? -2.155 6.086 20.548 1.00 89.56 179 LEU A CA 1
ATOM 1403 C C . LEU A 1 179 ? -3.104 4.928 20.880 1.00 89.56 179 LEU A C 1
ATOM 1405 O O . LEU A 1 179 ? -3.772 4.961 21.914 1.00 89.56 179 LEU A O 1
ATOM 1409 N N . ARG A 1 180 ? -3.126 3.875 20.056 1.00 88.62 180 ARG A N 1
ATOM 1410 C CA . ARG A 1 180 ? -3.931 2.668 20.319 1.00 88.62 180 ARG A CA 1
ATOM 1411 C C . ARG A 1 180 ? -3.476 1.944 21.590 1.00 88.62 180 ARG A C 1
ATOM 1413 O O . ARG A 1 180 ? -4.296 1.494 22.389 1.00 88.62 180 ARG A O 1
ATOM 1420 N N . SER A 1 181 ? -2.165 1.876 21.820 1.00 88.00 181 SER A N 1
ATOM 1421 C CA . SER A 1 181 ? -1.590 1.302 23.044 1.00 88.00 181 SER A CA 1
ATOM 1422 C C . SER A 1 181 ? -1.973 2.099 24.296 1.00 88.00 181 SER A C 1
ATOM 1424 O O . SER A 1 181 ? -2.296 1.500 25.326 1.00 88.00 181 SER A O 1
ATOM 1426 N N . ALA A 1 182 ? -1.988 3.432 24.201 1.00 88.06 182 ALA A N 1
ATOM 1427 C CA . ALA A 1 182 ? -2.433 4.319 25.271 1.00 88.06 182 ALA A CA 1
ATOM 1428 C C . ALA A 1 182 ? -3.935 4.164 25.560 1.00 88.06 182 ALA A C 1
ATOM 1430 O O . ALA A 1 182 ? -4.305 4.040 26.729 1.00 88.06 182 ALA A O 1
ATOM 1431 N N . ASP A 1 183 ? -4.791 4.080 24.530 1.00 88.25 183 ASP A N 1
ATOM 1432 C CA . ASP A 1 183 ? -6.223 3.814 24.738 1.00 88.25 183 ASP A CA 1
ATOM 1433 C C . ASP A 1 183 ? -6.435 2.460 25.417 1.00 88.25 183 ASP A C 1
ATOM 1435 O O . ASP A 1 183 ? -7.136 2.375 26.422 1.00 88.25 183 ASP A O 1
ATOM 1439 N N . ARG A 1 184 ? -5.745 1.406 24.961 1.00 89.06 184 ARG A N 1
ATOM 1440 C CA . ARG A 1 184 ? -5.815 0.085 25.601 1.00 89.06 184 ARG A CA 1
ATOM 1441 C C . ARG A 1 184 ? -5.454 0.149 27.082 1.00 89.06 184 ARG A C 1
ATOM 1443 O O . ARG A 1 184 ? -6.126 -0.477 27.904 1.00 89.06 184 ARG A O 1
ATOM 1450 N N . TRP A 1 185 ? -4.389 0.872 27.429 1.00 89.12 185 TRP A N 1
ATOM 1451 C CA . TRP A 1 185 ? -3.995 1.063 28.823 1.00 89.12 185 TRP A CA 1
ATOM 1452 C C . TRP A 1 185 ? -5.081 1.803 29.609 1.00 89.12 185 TRP A C 1
ATOM 1454 O O . TRP A 1 185 ? -5.485 1.326 30.668 1.00 89.12 185 TRP A O 1
ATOM 1464 N N . TRP A 1 186 ? -5.617 2.898 29.069 1.00 87.19 186 TRP A N 1
ATOM 1465 C CA . TRP A 1 186 ? -6.673 3.689 29.702 1.00 87.19 186 TRP A CA 1
ATOM 1466 C C . TRP A 1 186 ? -7.953 2.877 29.934 1.00 87.19 186 TRP A C 1
ATOM 1468 O O . TRP A 1 186 ? -8.480 2.843 31.050 1.00 87.19 186 TRP A O 1
ATOM 1478 N N . GLN A 1 187 ? -8.430 2.161 28.913 1.00 87.50 187 GLN A N 1
ATOM 1479 C CA . GLN A 1 187 ? -9.631 1.330 29.011 1.00 87.50 187 GLN A CA 1
ATOM 1480 C C . GLN A 1 187 ? -9.451 0.241 30.069 1.00 87.50 187 GLN A C 1
ATOM 1482 O O . GLN A 1 187 ? -10.327 0.068 30.914 1.00 87.50 187 GLN A O 1
ATOM 1487 N N . ARG A 1 188 ? -8.295 -0.437 30.095 1.00 87.88 188 ARG A N 1
ATOM 1488 C CA . ARG A 1 188 ? -8.034 -1.533 31.042 1.00 87.88 188 ARG A CA 1
ATOM 1489 C C . ARG A 1 188 ? -7.756 -1.059 32.467 1.00 87.88 188 ARG A C 1
ATOM 1491 O O . ARG A 1 188 ? -8.233 -1.683 33.410 1.00 87.88 188 ARG A O 1
ATOM 1498 N N . LYS A 1 189 ? -6.959 -0.002 32.647 1.00 88.31 189 LYS A N 1
ATOM 1499 C CA . LYS A 1 189 ? -6.460 0.425 33.967 1.00 88.31 189 LYS A CA 1
ATOM 1500 C C . LYS A 1 189 ? -7.322 1.488 34.631 1.00 88.31 189 LYS A C 1
ATOM 1502 O O . LYS A 1 189 ? -7.491 1.425 35.844 1.00 88.31 189 LYS A O 1
ATOM 1507 N N . VAL A 1 190 ? -7.890 2.415 33.861 1.00 88.19 190 VAL A N 1
ATOM 1508 C CA . VAL A 1 190 ? -8.705 3.509 34.406 1.00 88.19 190 VAL A CA 1
ATOM 1509 C C . VAL A 1 190 ? -10.189 3.177 34.327 1.00 88.19 190 VAL A C 1
ATOM 1511 O O . VAL A 1 190 ? -10.879 3.218 35.341 1.00 88.19 190 VAL A O 1
ATOM 1514 N N . ARG A 1 191 ? -10.689 2.780 33.150 1.00 86.25 191 ARG A N 1
ATOM 1515 C CA . ARG A 1 191 ? -12.124 2.479 32.970 1.00 86.25 191 ARG A CA 1
ATOM 1516 C C . ARG A 1 191 ? -12.519 1.049 33.332 1.00 86.25 191 ARG A C 1
ATOM 1518 O O . ARG A 1 191 ? -13.713 0.777 33.410 1.00 86.25 191 ARG A O 1
ATOM 1525 N N . ARG A 1 192 ? -11.542 0.157 33.535 1.00 86.19 192 ARG A N 1
ATOM 1526 C CA . ARG A 1 192 ? -11.731 -1.281 33.812 1.00 86.19 192 ARG A CA 1
ATOM 1527 C C . ARG A 1 192 ? -12.658 -1.973 32.801 1.00 86.19 192 ARG A C 1
ATOM 1529 O O . ARG A 1 192 ? -13.481 -2.803 33.166 1.00 86.19 192 ARG A O 1
ATOM 1536 N N . ARG A 1 193 ? -12.532 -1.609 31.522 1.00 83.19 193 ARG A N 1
ATOM 1537 C CA . ARG A 1 193 ? -13.278 -2.187 30.397 1.00 83.19 193 ARG A CA 1
ATOM 1538 C C . ARG A 1 193 ? -12.379 -3.062 29.532 1.00 83.19 193 ARG A C 1
ATOM 1540 O O . ARG A 1 193 ? -11.173 -2.820 29.418 1.00 83.19 193 ARG A O 1
ATOM 1547 N N . THR A 1 194 ? -12.987 -4.043 28.874 1.00 80.69 194 THR A N 1
ATOM 1548 C CA . THR A 1 194 ? -12.334 -4.829 27.825 1.00 80.69 194 THR A CA 1
ATOM 1549 C C . THR A 1 194 ? -11.995 -3.923 26.641 1.00 80.69 194 THR A C 1
ATOM 1551 O O . THR A 1 194 ? -12.797 -3.082 26.238 1.00 80.69 194 THR A O 1
ATOM 1554 N N . TYR A 1 195 ? -10.787 -4.078 26.097 1.00 80.94 195 TYR A N 1
ATOM 1555 C CA . TYR A 1 195 ? -10.362 -3.400 24.873 1.00 80.94 195 TYR A CA 1
ATOM 1556 C C . TYR A 1 195 ? -10.528 -4.387 23.711 1.00 80.94 195 TYR A C 1
ATOM 1558 O O . TYR A 1 195 ? -9.791 -5.376 23.696 1.00 80.94 195 TYR A O 1
ATOM 1566 N N . PRO A 1 196 ? -11.489 -4.165 22.794 1.00 78.12 196 PRO A N 1
ATOM 1567 C CA . PRO A 1 196 ? -11.920 -5.185 21.837 1.00 78.12 196 PRO A CA 1
ATOM 1568 C C . PRO A 1 196 ? -11.006 -5.309 20.610 1.00 78.12 196 PRO A C 1
ATOM 1570 O O . PRO A 1 196 ? -11.215 -6.191 19.787 1.00 78.12 196 PRO A O 1
ATOM 1573 N N . PHE A 1 197 ? -9.989 -4.451 20.471 1.00 80.06 197 PHE A N 1
ATOM 1574 C CA . PHE A 1 197 ? -9.105 -4.459 19.307 1.00 80.06 197 PHE A CA 1
ATOM 1575 C C . PHE A 1 197 ? -7.817 -5.240 19.568 1.00 80.06 197 PHE A C 1
ATOM 1577 O O . PHE A 1 197 ? -7.145 -5.058 20.591 1.00 80.06 197 PHE A O 1
ATOM 1584 N N . LEU A 1 198 ? -7.421 -6.046 18.584 1.00 75.19 198 LEU A N 1
ATOM 1585 C CA . LEU A 1 198 ? -6.086 -6.630 18.520 1.00 75.19 198 LEU A CA 1
ATOM 1586 C C . LEU A 1 198 ? -5.076 -5.526 18.183 1.00 75.19 198 LEU A C 1
ATOM 1588 O O . LEU A 1 198 ? -5.283 -4.739 17.257 1.00 75.19 198 LEU A O 1
ATOM 1592 N N . LEU A 1 199 ? -3.995 -5.444 18.961 1.00 74.81 199 LEU A N 1
ATOM 1593 C CA . LEU A 1 199 ? -2.867 -4.570 18.645 1.00 74.81 199 LEU A CA 1
ATOM 1594 C C . LEU A 1 199 ? -1.772 -5.406 17.984 1.00 74.81 199 LEU A C 1
ATOM 1596 O O . LEU A 1 199 ? -1.484 -6.490 18.500 1.00 74.81 199 LEU A O 1
ATOM 1600 N N . PRO A 1 200 ? -1.165 -4.918 16.890 1.00 64.25 200 PRO A N 1
ATOM 1601 C CA . PRO A 1 200 ? -0.078 -5.626 16.232 1.00 64.25 200 PRO A CA 1
ATOM 1602 C C . PRO A 1 200 ? 1.097 -5.848 17.195 1.00 64.25 200 PRO A C 1
ATOM 1604 O O . PRO A 1 200 ? 1.333 -5.057 18.115 1.00 64.25 200 PRO A O 1
ATOM 1607 N N . GLY A 1 201 ? 1.814 -6.955 16.993 1.00 63.75 201 GLY A N 1
ATOM 1608 C CA . GLY A 1 201 ? 3.049 -7.265 17.713 1.00 63.75 201 GLY A CA 1
ATOM 1609 C C . GLY A 1 201 ? 4.186 -6.298 17.364 1.00 63.75 201 GLY A C 1
ATOM 1610 O O . GLY A 1 201 ? 4.013 -5.340 16.610 1.00 63.75 201 GLY A O 1
ATOM 1611 N N . ARG A 1 202 ? 5.382 -6.536 17.915 1.00 60.25 202 ARG A N 1
ATOM 1612 C CA . ARG A 1 202 ? 6.574 -5.780 17.503 1.00 60.25 202 ARG A CA 1
ATOM 1613 C C . ARG A 1 202 ? 6.921 -6.145 16.059 1.00 60.25 202 ARG A C 1
ATOM 1615 O O . ARG A 1 202 ? 7.181 -7.309 15.782 1.00 60.25 202 ARG A O 1
ATOM 1622 N N . VAL A 1 203 ? 6.940 -5.150 15.177 1.00 59.16 203 VAL A N 1
ATOM 1623 C CA . VAL A 1 203 ? 7.437 -5.292 13.802 1.00 59.16 203 VAL A CA 1
ATOM 1624 C C . VAL A 1 203 ? 8.966 -5.316 13.853 1.00 59.16 203 VAL A C 1
ATOM 1626 O O . VAL A 1 203 ? 9.560 -4.404 14.432 1.00 59.16 203 VAL A O 1
ATOM 1629 N N . GLN A 1 204 ? 9.596 -6.353 13.295 1.00 55.78 204 GLN A N 1
ATOM 1630 C CA . GLN A 1 204 ? 11.030 -6.325 12.997 1.00 55.78 204 GLN A CA 1
ATOM 1631 C C . GLN A 1 204 ? 11.200 -5.449 11.752 1.00 55.78 204 GLN A C 1
ATOM 1633 O O . GLN A 1 204 ? 10.617 -5.751 10.716 1.00 55.78 204 GLN A O 1
ATOM 1638 N N . ARG A 1 205 ? 11.878 -4.312 11.912 1.00 54.94 205 ARG A N 1
ATOM 1639 C CA . ARG A 1 205 ? 12.212 -3.379 10.832 1.00 54.94 205 ARG A CA 1
ATOM 1640 C C . ARG A 1 205 ? 13.652 -3.596 10.410 1.00 54.94 205 ARG A C 1
ATOM 1642 O O . ARG A 1 205 ? 14.453 -3.896 11.326 1.00 54.94 205 ARG A O 1
#

Sequence (205 aa):
HILDGQDHVTAYVVQPVLDSESLGPEVLRNCEPDAEHPLLVAIADSVIRTCDERTGLDAQVSNWVFTEDRLRYLDVTTPMTFDPDGKPLLDLDVFLAAYPWALRGVLGRFVAPGVISAYRDPRNVLVDFTANLLKEQLADWVPAAIAAANRVVSPAIDSDEIARYYRSDARLWEVMSRLRSADRWWQRKVRRRTYPFLLPGRVQR